Protein AF-A0A0L1I9I4-F1 (afdb_monomer_lite)

Sequence (191 aa):
MDSYEAKKKELYLRRKDINLYYHPIKTIKLFCLQLRNIIVQTYQKNKKYNKILILALLIILILFKIRYKYEHLNNFIIYIEVTVWWLSLGILSSIGLGCGMHSGVLFLFPHIYSICSTSEYCNSLNFDSRINMWSSVLSSGNYFECLGTNDEDITFSRLFFKIYPYCLIWGIGTALGELPPYLTSYYAAKV

Structure (mmCIF, N/CA/C/O backbone):
data_AF-A0A0L1I9I4-F1
#
_entry.id   AF-A0A0L1I9I4-F1
#
loop_
_atom_site.group_PDB
_atom_site.id
_atom_site.type_symbol
_atom_site.label_atom_id
_atom_site.label_alt_id
_atom_site.label_comp_id
_atom_site.label_asym_id
_atom_site.label_entity_id
_atom_site.label_seq_id
_atom_site.pdbx_PDB_ins_code
_atom_site.Cartn_x
_atom_site.Cartn_y
_atom_site.Cartn_z
_atom_site.occupancy
_atom_site.B_iso_or_equiv
_atom_site.auth_seq_id
_atom_site.auth_comp_id
_atom_site.auth_asym_id
_atom_site.auth_atom_id
_atom_site.pdbx_PDB_model_num
ATOM 1 N N . MET A 1 1 ? -34.272 1.263 44.206 1.00 56.75 1 MET A N 1
ATOM 2 C CA . MET A 1 1 ? -34.081 0.661 42.868 1.00 56.75 1 MET A CA 1
ATOM 3 C C . MET A 1 1 ? -34.515 1.637 41.769 1.00 56.75 1 MET A C 1
ATOM 5 O O . MET A 1 1 ? -33.762 1.865 40.831 1.00 56.75 1 MET A O 1
ATOM 9 N N . ASP A 1 2 ? -35.652 2.310 41.955 1.00 79.50 2 ASP A N 1
ATOM 10 C CA . ASP A 1 2 ? -36.351 3.112 40.933 1.00 79.50 2 ASP A CA 1
ATOM 11 C C . ASP A 1 2 ? -35.591 4.341 40.402 1.00 79.50 2 ASP A C 1
ATOM 13 O O . ASP A 1 2 ? -35.651 4.651 39.214 1.00 79.50 2 ASP A O 1
ATOM 17 N N . SER A 1 3 ? -34.802 5.018 41.245 1.00 82.44 3 SER A N 1
ATOM 18 C CA . SER A 1 3 ? -34.009 6.193 40.831 1.00 82.44 3 SER A CA 1
ATOM 19 C C . SER A 1 3 ? -32.913 5.845 39.809 1.00 82.44 3 SER A C 1
ATOM 21 O O . SER A 1 3 ? -32.647 6.606 38.875 1.00 82.44 3 SER A O 1
ATOM 23 N N . TYR A 1 4 ? -32.302 4.662 39.936 1.00 86.38 4 TYR A N 1
ATOM 24 C CA . TYR A 1 4 ? -31.263 4.204 39.011 1.00 86.38 4 TYR A CA 1
ATOM 25 C C . TYR A 1 4 ? -31.850 3.847 37.640 1.00 86.38 4 TYR A C 1
ATOM 27 O O . TYR A 1 4 ? -31.298 4.228 36.604 1.00 86.38 4 TYR A O 1
ATOM 35 N N . GLU A 1 5 ? -32.996 3.165 37.621 1.00 86.75 5 GLU A N 1
ATOM 36 C CA . GLU A 1 5 ? -33.681 2.803 36.380 1.00 86.75 5 GLU A CA 1
ATOM 37 C C . GLU A 1 5 ? -34.236 4.024 35.644 1.00 86.75 5 GLU A C 1
ATOM 39 O O . GLU A 1 5 ? -34.061 4.125 34.427 1.00 86.75 5 GLU A O 1
ATOM 44 N N . ALA A 1 6 ? -34.801 4.999 36.366 1.00 85.75 6 ALA A N 1
ATOM 45 C CA . ALA A 1 6 ? -35.246 6.267 35.789 1.00 85.75 6 ALA A CA 1
ATOM 46 C C . ALA A 1 6 ? -34.090 7.007 35.094 1.00 85.75 6 ALA A C 1
ATOM 48 O O . ALA A 1 6 ? -34.198 7.395 33.927 1.00 85.75 6 ALA A O 1
ATOM 49 N N . LYS A 1 7 ? -32.932 7.102 35.761 1.00 87.00 7 LYS A N 1
ATOM 50 C CA . LYS A 1 7 ? -31.728 7.744 35.214 1.00 87.00 7 LYS A CA 1
ATOM 51 C C . LYS A 1 7 ? -31.163 6.991 34.004 1.00 87.00 7 LYS A C 1
ATOM 53 O O . LYS A 1 7 ? -30.705 7.606 33.042 1.00 87.00 7 LYS A O 1
ATOM 58 N N . LYS A 1 8 ? -31.228 5.655 34.004 1.00 84.62 8 LYS A N 1
ATOM 59 C CA . LYS A 1 8 ? -30.834 4.816 32.858 1.00 84.62 8 LYS A CA 1
ATOM 60 C C . LYS A 1 8 ? -31.741 5.055 31.646 1.00 84.62 8 LYS A C 1
ATOM 62 O O . LYS A 1 8 ? -31.239 5.153 30.526 1.00 84.62 8 LYS A O 1
ATOM 67 N N . LYS A 1 9 ? -33.052 5.190 31.868 1.00 83.31 9 LYS A N 1
ATOM 68 C CA . LYS A 1 9 ? -34.056 5.455 30.825 1.00 83.31 9 LYS A CA 1
ATOM 69 C C . LYS A 1 9 ? -33.889 6.856 30.224 1.00 83.31 9 LYS A C 1
ATOM 71 O O . LYS A 1 9 ? -33.879 6.995 29.004 1.00 83.31 9 LYS A O 1
ATOM 76 N N . GLU A 1 10 ? -33.637 7.863 31.059 1.00 84.69 10 GLU A N 1
ATOM 77 C CA . GLU A 1 10 ? -33.337 9.236 30.626 1.00 84.69 10 GLU A CA 1
ATOM 78 C C . GLU A 1 10 ? -32.059 9.301 29.770 1.00 84.69 10 GLU A C 1
ATOM 80 O O . GLU A 1 10 ? -32.040 9.904 28.696 1.00 84.69 10 GLU A O 1
ATOM 85 N N . LEU A 1 11 ? -30.991 8.618 30.198 1.00 81.25 11 LEU A N 1
ATOM 86 C CA . LEU A 1 11 ? -29.745 8.529 29.433 1.00 81.25 11 LEU A CA 1
ATOM 87 C C . LEU A 1 11 ? -29.914 7.778 28.107 1.00 81.25 11 LEU A C 1
ATOM 89 O O . LEU A 1 11 ? -29.197 8.076 27.156 1.00 81.25 11 LEU A O 1
ATOM 93 N N . TYR A 1 12 ? -30.822 6.804 28.035 1.00 80.31 12 TYR A N 1
ATOM 94 C CA . TYR A 1 12 ? -31.128 6.075 26.804 1.00 80.31 12 TYR A CA 1
ATOM 95 C C . TYR A 1 12 ? -31.895 6.948 25.802 1.00 80.31 12 TYR A C 1
ATOM 97 O O . TYR A 1 12 ? -31.535 6.980 24.627 1.00 80.31 12 TYR A O 1
ATOM 105 N N . LEU A 1 13 ? -32.881 7.719 26.270 1.00 81.00 13 LEU A N 1
ATOM 106 C CA . LEU A 1 13 ? -33.613 8.683 25.442 1.00 81.00 13 LEU A CA 1
ATOM 107 C C . LEU A 1 13 ? -32.681 9.781 24.911 1.00 81.00 13 LEU A C 1
ATOM 109 O O . LEU A 1 13 ? -32.627 10.005 23.707 1.00 81.00 13 LEU A O 1
ATOM 113 N N . ARG A 1 14 ? -31.821 10.349 25.769 1.00 74.88 14 ARG A N 1
ATOM 114 C CA . ARG A 1 14 ? -30.807 11.328 25.337 1.00 74.88 14 ARG A CA 1
ATOM 115 C C . ARG A 1 14 ? -29.823 10.781 24.304 1.00 74.88 14 ARG A C 1
ATOM 117 O O . ARG A 1 14 ? -29.297 11.564 23.527 1.00 74.88 14 ARG A O 1
ATOM 124 N N . ARG A 1 15 ? -29.527 9.475 24.297 1.00 74.12 15 ARG A N 1
ATOM 125 C CA . ARG A 1 15 ? -28.658 8.860 23.274 1.00 74.12 15 ARG A CA 1
ATOM 126 C C . ARG A 1 15 ? -29.353 8.740 21.922 1.00 74.12 15 ARG A C 1
ATOM 128 O O . ARG A 1 15 ? -28.670 8.868 20.917 1.00 74.12 15 ARG A O 1
ATOM 135 N N . LYS A 1 16 ? -30.671 8.516 21.901 1.00 75.19 16 LYS A N 1
ATOM 136 C CA . LYS A 1 16 ? -31.458 8.450 20.659 1.00 75.19 16 LYS A CA 1
ATOM 137 C C . LYS A 1 16 ? -31.568 9.805 19.958 1.00 75.19 16 LYS A C 1
ATOM 139 O O . LYS A 1 16 ? -31.572 9.837 18.735 1.00 75.19 16 LYS A O 1
ATOM 144 N N . ASP A 1 17 ? -31.577 10.899 20.719 1.00 77.00 17 ASP A N 1
ATOM 145 C CA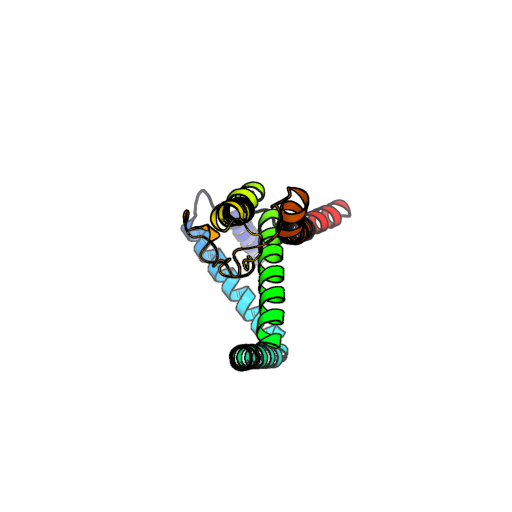 . ASP A 1 17 ? -31.603 12.264 20.167 1.00 77.00 17 ASP A CA 1
ATOM 146 C C . ASP A 1 17 ? -30.241 12.735 19.626 1.00 77.00 17 ASP A C 1
ATOM 148 O O . ASP A 1 17 ? -30.152 13.722 18.892 1.00 77.00 17 ASP A O 1
ATOM 152 N N . ILE A 1 18 ? -29.145 12.061 19.994 1.00 75.62 18 ILE A N 1
ATOM 153 C CA . ILE A 1 18 ? -27.796 12.429 19.557 1.00 75.62 18 ILE A CA 1
ATOM 154 C C . ILE A 1 18 ? -27.561 11.861 18.153 1.00 75.62 18 ILE A C 1
ATOM 156 O O . ILE A 1 18 ? -27.021 10.774 17.976 1.00 75.62 18 ILE A O 1
ATOM 160 N N . ASN A 1 19 ? -27.957 12.643 17.152 1.00 75.56 19 ASN A N 1
ATOM 161 C CA . ASN A 1 19 ? -27.715 12.361 15.741 1.00 75.56 19 ASN A CA 1
ATOM 162 C C . ASN A 1 19 ? -26.615 13.264 15.174 1.00 75.56 19 ASN A C 1
ATOM 164 O O . ASN A 1 19 ? -26.543 14.453 15.497 1.00 75.56 19 ASN A O 1
ATOM 168 N N . LEU A 1 20 ? -25.793 12.704 14.279 1.00 76.25 20 LEU A N 1
ATOM 169 C CA . LEU A 1 20 ? -24.706 13.425 13.602 1.00 76.25 20 LEU A CA 1
ATOM 170 C C . LEU A 1 20 ? -25.225 14.645 12.820 1.00 76.25 20 LEU A C 1
ATOM 172 O O . LEU A 1 20 ? -24.565 15.677 12.787 1.00 76.25 20 LEU A O 1
ATOM 176 N N . TYR A 1 21 ? -26.432 14.536 12.258 1.00 77.44 21 TYR A N 1
ATOM 177 C CA . TYR A 1 21 ? -27.069 15.583 11.457 1.00 77.44 21 TYR A CA 1
ATOM 178 C C . TYR A 1 21 ? -27.568 16.778 12.279 1.00 77.44 21 TYR A C 1
ATOM 180 O O . TYR A 1 21 ? -27.403 17.917 11.858 1.00 77.44 21 TYR A O 1
ATOM 188 N N . TYR A 1 22 ? -28.153 16.541 13.455 1.00 79.50 22 TYR A N 1
ATOM 189 C CA . TYR A 1 22 ? -28.757 17.610 14.262 1.00 79.50 22 TYR A CA 1
ATOM 190 C C . TYR A 1 22 ? -27.768 18.238 15.255 1.00 79.50 22 TYR A C 1
ATOM 192 O O . TYR A 1 22 ? -27.895 19.412 15.603 1.00 79.50 22 TYR A O 1
ATOM 200 N N . HIS A 1 23 ? -26.759 17.483 15.712 1.00 80.94 23 HIS A N 1
ATOM 201 C CA . HIS A 1 23 ? -25.812 17.941 16.735 1.00 80.94 23 HIS A CA 1
ATOM 202 C C . HIS A 1 23 ? -24.345 17.551 16.448 1.00 80.94 23 HIS A C 1
ATOM 204 O O . HIS A 1 23 ? -23.708 16.933 17.310 1.00 80.94 23 HIS A O 1
ATOM 210 N N . PRO A 1 24 ? -23.755 17.974 15.310 1.00 84.19 24 PRO A N 1
ATOM 211 C CA . PRO A 1 24 ? -22.448 17.502 14.830 1.00 84.19 24 PRO A CA 1
ATOM 212 C C . PRO A 1 24 ? -21.293 17.754 15.816 1.00 84.19 24 PRO A C 1
ATOM 214 O O . PRO A 1 24 ? -20.459 16.882 16.062 1.00 84.19 24 PRO A O 1
ATOM 217 N N . ILE A 1 25 ? -21.254 18.927 16.454 1.00 84.56 25 ILE A N 1
ATOM 218 C CA . ILE A 1 25 ? -20.172 19.293 17.387 1.00 84.56 25 ILE A CA 1
ATOM 219 C C . ILE A 1 25 ? -20.243 18.443 18.663 1.00 84.56 25 ILE A C 1
ATOM 221 O O . ILE A 1 25 ? -19.227 17.975 19.183 1.00 84.56 25 ILE A O 1
ATOM 225 N N . LYS A 1 26 ? -21.459 18.212 19.172 1.00 83.75 26 LYS A N 1
ATOM 226 C CA . LYS A 1 26 ? -21.683 17.429 20.391 1.00 83.75 26 LYS A CA 1
ATOM 227 C C . LYS A 1 26 ? -21.384 15.952 20.145 1.00 83.75 26 LYS A C 1
ATOM 229 O O . LYS A 1 26 ? -20.736 15.332 20.987 1.00 83.75 26 LYS A O 1
ATOM 234 N N . THR A 1 27 ? -21.792 15.414 18.994 1.00 85.56 27 THR A N 1
ATOM 235 C CA . THR A 1 27 ? -21.456 14.045 18.579 1.00 85.56 27 THR A CA 1
ATOM 236 C C . THR A 1 27 ? -19.955 13.853 18.444 1.00 85.56 27 THR A C 1
ATOM 238 O O . THR A 1 27 ? -19.430 12.909 19.025 1.00 85.56 27 THR A O 1
ATOM 241 N N . ILE A 1 28 ? -19.243 14.769 17.777 1.00 85.75 28 ILE A N 1
ATOM 242 C CA . ILE A 1 28 ? -17.786 14.672 17.599 1.00 85.75 28 ILE A CA 1
ATOM 243 C C . ILE A 1 28 ? -17.071 14.747 18.953 1.00 85.75 28 ILE A C 1
ATOM 245 O O . ILE A 1 28 ? -16.213 13.919 19.245 1.00 85.75 28 ILE A O 1
ATOM 249 N N . LYS A 1 29 ? -17.459 15.680 19.833 1.00 89.94 29 LYS A N 1
ATOM 250 C CA . LYS A 1 29 ? -16.852 15.804 21.168 1.00 89.94 29 LYS A CA 1
ATOM 251 C C . LYS A 1 29 ? -17.034 14.536 22.004 1.00 89.94 29 LYS A C 1
ATOM 253 O O . LYS A 1 29 ? -16.083 14.077 22.638 1.00 89.94 29 LYS A O 1
ATOM 258 N N . LEU A 1 30 ? -18.244 13.975 22.017 1.00 87.75 30 LEU A N 1
ATOM 259 C CA . LEU A 1 30 ? -18.540 12.737 22.743 1.00 87.75 30 LEU A CA 1
ATOM 260 C C . LEU A 1 30 ? -17.803 11.539 22.135 1.00 87.75 30 LEU A C 1
ATOM 262 O O . LEU A 1 30 ? -17.253 10.730 22.879 1.00 87.75 30 LEU A O 1
ATOM 266 N N . PHE A 1 31 ? -17.731 11.465 20.807 1.00 87.00 31 PHE A N 1
ATOM 267 C CA . PHE A 1 31 ? -16.982 10.440 20.089 1.00 87.00 31 PHE A CA 1
ATOM 268 C C . PHE A 1 31 ? -15.487 10.488 20.424 1.00 87.00 31 PHE A C 1
ATOM 270 O O . PHE A 1 31 ? -14.926 9.472 20.824 1.00 87.00 31 PHE A O 1
ATOM 277 N N . CYS A 1 32 ? -14.852 11.664 20.380 1.00 89.12 32 CYS A N 1
ATOM 278 C CA . CYS A 1 32 ? -13.445 11.820 20.755 1.00 89.12 32 CYS A CA 1
ATOM 279 C C . CYS A 1 32 ? -13.188 11.449 22.224 1.00 89.12 32 CYS A C 1
ATOM 281 O O . CYS A 1 32 ? -12.170 10.834 22.545 1.00 89.12 32 CYS A O 1
ATOM 283 N N . LEU A 1 33 ? -14.111 11.787 23.130 1.00 91.12 33 LEU A N 1
ATOM 284 C CA . LEU A 1 33 ? -13.996 11.431 24.546 1.00 91.12 33 LEU A CA 1
ATOM 285 C C . LEU A 1 33 ? -14.095 9.912 24.746 1.00 91.12 33 LEU A C 1
ATOM 287 O O . LEU A 1 33 ? -13.303 9.337 25.497 1.00 91.12 33 LEU A O 1
ATOM 291 N N . GLN A 1 34 ? -15.013 9.259 24.033 1.00 89.00 34 GLN A N 1
ATOM 292 C CA . GLN A 1 34 ? -15.158 7.808 24.049 1.00 89.00 34 GLN A CA 1
ATOM 293 C C . GLN A 1 34 ? -13.938 7.109 23.437 1.00 89.00 34 GLN A C 1
ATOM 295 O O . GLN A 1 34 ? -13.422 6.172 24.043 1.00 89.00 34 GLN A O 1
ATOM 300 N N . LEU A 1 35 ? -13.429 7.595 22.300 1.00 87.62 35 LEU A N 1
ATOM 301 C CA . LEU A 1 35 ? -12.188 7.109 21.691 1.00 87.62 35 LEU A CA 1
ATOM 302 C C . LEU A 1 35 ? -11.026 7.188 22.677 1.00 87.62 35 LEU A C 1
ATOM 304 O O . LEU A 1 35 ? -10.334 6.196 22.885 1.00 87.62 35 LEU A O 1
ATOM 308 N N . ARG A 1 36 ? -10.848 8.332 23.349 1.00 91.19 36 ARG A N 1
ATOM 309 C CA . ARG A 1 36 ? -9.810 8.496 24.373 1.00 91.19 36 ARG A CA 1
ATOM 310 C C . ARG A 1 36 ? -9.949 7.457 25.483 1.00 91.19 36 ARG A C 1
ATOM 312 O O . ARG A 1 36 ? -8.955 6.852 25.867 1.00 91.19 36 ARG A O 1
ATOM 319 N N . ASN A 1 37 ? -11.161 7.232 25.990 1.00 90.19 37 ASN A N 1
ATOM 320 C CA . ASN A 1 37 ? -11.393 6.226 27.028 1.00 90.19 37 ASN A CA 1
ATOM 321 C C . ASN A 1 37 ? -11.057 4.813 26.545 1.00 90.19 37 ASN A C 1
ATOM 323 O O . ASN A 1 37 ? -10.386 4.080 27.266 1.00 90.19 37 ASN A O 1
ATOM 327 N N . ILE A 1 38 ? -11.470 4.444 25.331 1.00 85.50 38 ILE A N 1
ATOM 328 C CA . ILE A 1 38 ? -11.157 3.137 24.740 1.00 85.50 38 ILE A CA 1
ATOM 329 C C . ILE A 1 38 ? -9.642 2.973 24.577 1.00 85.50 38 ILE A C 1
ATOM 331 O O . ILE A 1 38 ? -9.102 1.935 24.957 1.00 85.50 38 ILE A O 1
ATOM 335 N N . ILE A 1 39 ? -8.940 3.996 24.079 1.00 85.12 39 ILE A N 1
ATOM 336 C CA . ILE A 1 39 ? -7.479 3.982 23.922 1.00 85.12 39 ILE A CA 1
ATOM 337 C C . ILE A 1 39 ? -6.800 3.803 25.282 1.00 85.12 39 ILE A C 1
ATOM 339 O O . ILE A 1 39 ? -5.951 2.928 25.426 1.00 85.12 39 ILE A O 1
ATOM 343 N N . VAL A 1 40 ? -7.195 4.576 26.298 1.00 85.50 40 VAL A N 1
ATOM 344 C CA . VAL A 1 40 ? -6.611 4.494 27.647 1.00 85.50 40 VAL A CA 1
ATOM 345 C C . VAL A 1 40 ? -6.872 3.129 28.285 1.00 85.50 40 VAL A C 1
ATOM 347 O O . VAL A 1 40 ? -5.950 2.529 28.834 1.00 85.50 40 VAL A O 1
ATOM 350 N N . GLN A 1 41 ? -8.092 2.600 28.180 1.00 85.00 41 GLN A N 1
ATOM 351 C CA . GLN A 1 41 ? -8.438 1.277 28.706 1.00 85.00 41 GLN A CA 1
ATOM 352 C C . GLN A 1 41 ? -7.666 0.163 27.991 1.00 85.00 41 GLN A C 1
ATOM 354 O O . GLN A 1 41 ? -7.122 -0.730 28.640 1.00 85.00 41 GLN A O 1
ATOM 359 N N . THR A 1 42 ? -7.558 0.238 26.663 1.00 78.69 42 THR A N 1
ATOM 360 C CA . THR A 1 42 ? -6.791 -0.722 25.856 1.00 78.69 42 THR A CA 1
ATOM 361 C C . THR A 1 42 ? -5.305 -0.654 26.199 1.00 78.69 42 THR A C 1
ATOM 363 O O . THR A 1 42 ? -4.666 -1.687 26.389 1.00 78.69 42 THR A O 1
ATOM 366 N N . TYR A 1 43 ? -4.760 0.553 26.362 1.00 80.38 43 TYR A N 1
ATOM 367 C CA . TYR A 1 43 ? -3.372 0.779 26.755 1.00 80.38 43 TYR A CA 1
ATOM 368 C C . TYR A 1 43 ? -3.067 0.211 28.146 1.00 80.38 43 TYR A C 1
ATOM 370 O O . TYR A 1 43 ? -2.063 -0.475 28.334 1.00 80.38 43 TYR A O 1
ATOM 378 N N . GLN A 1 44 ? -3.952 0.442 29.120 1.00 82.31 44 GLN A N 1
ATOM 379 C CA . GLN A 1 44 ? -3.815 -0.111 30.469 1.00 82.31 44 GLN A CA 1
ATOM 380 C C . GLN A 1 44 ? -3.882 -1.643 30.460 1.00 82.31 44 GLN A C 1
ATOM 382 O O . GLN A 1 44 ? -3.040 -2.291 31.082 1.00 82.31 44 GLN A O 1
ATOM 387 N N . LYS A 1 45 ? -4.822 -2.224 29.704 1.00 81.12 45 LYS A N 1
ATOM 388 C CA . LYS A 1 45 ? -4.988 -3.679 29.570 1.00 81.12 45 LYS A CA 1
ATOM 389 C C . LYS A 1 45 ? -3.788 -4.342 28.884 1.00 81.12 45 LYS A C 1
ATOM 391 O O . LYS A 1 45 ? -3.359 -5.418 29.293 1.00 81.12 45 LYS A O 1
ATOM 396 N N . ASN A 1 46 ? -3.194 -3.671 27.896 1.00 77.00 46 ASN A N 1
ATOM 397 C CA . ASN A 1 46 ? -2.113 -4.213 27.072 1.00 77.00 46 ASN A CA 1
ATOM 398 C C . ASN A 1 46 ? -0.720 -3.685 27.455 1.00 77.00 46 ASN A C 1
ATOM 400 O O . ASN A 1 46 ? 0.233 -3.849 26.690 1.00 77.00 46 ASN A O 1
ATOM 404 N N . LYS A 1 47 ? -0.550 -3.118 28.658 1.00 77.50 47 LYS A N 1
ATOM 405 C CA . LYS A 1 47 ? 0.725 -2.554 29.145 1.00 77.50 47 LYS A CA 1
ATOM 406 C C . LYS A 1 47 ? 1.911 -3.530 29.031 1.00 77.50 47 LYS A C 1
ATOM 408 O O . LYS A 1 47 ? 3.036 -3.097 28.796 1.00 77.50 47 LYS A O 1
ATOM 413 N N . LYS A 1 48 ? 1.661 -4.844 29.138 1.00 75.50 48 LYS A N 1
ATOM 414 C CA . LYS A 1 48 ? 2.661 -5.915 28.945 1.00 75.50 48 LYS A CA 1
ATOM 415 C C . LYS A 1 48 ? 3.207 -5.969 27.508 1.00 75.50 48 LYS A C 1
ATOM 417 O O . LYS A 1 48 ? 4.409 -6.133 27.323 1.00 75.50 48 LYS A O 1
ATOM 422 N N . TYR A 1 49 ? 2.347 -5.781 26.509 1.00 77.38 49 TYR A N 1
ATOM 423 C CA . TYR A 1 49 ? 2.709 -5.806 25.086 1.00 77.38 49 TYR A CA 1
ATOM 424 C C . TYR A 1 49 ? 3.352 -4.499 24.612 1.00 77.38 49 TYR A C 1
ATOM 426 O O . TYR A 1 49 ? 4.007 -4.484 23.575 1.00 77.38 49 TYR A O 1
ATOM 434 N N . ASN A 1 50 ? 3.247 -3.419 25.393 1.00 78.31 50 ASN A N 1
ATOM 435 C CA . ASN A 1 50 ? 3.856 -2.132 25.054 1.00 78.31 50 ASN A CA 1
ATOM 436 C C . ASN A 1 50 ? 5.390 -2.226 24.912 1.00 78.31 50 ASN A C 1
ATOM 438 O O . ASN A 1 50 ? 5.970 -1.611 24.025 1.00 78.31 50 ASN A O 1
ATOM 442 N N . LYS A 1 51 ? 6.055 -3.070 25.718 1.00 80.31 51 LYS A N 1
ATOM 443 C CA . LYS A 1 51 ? 7.500 -3.333 25.568 1.00 80.31 51 LYS A CA 1
ATOM 444 C C . LYS A 1 51 ? 7.834 -4.029 24.244 1.00 80.31 51 LYS A C 1
ATOM 446 O O . LYS A 1 51 ? 8.844 -3.706 23.632 1.00 80.31 51 LYS A O 1
ATOM 451 N N . ILE A 1 52 ? 6.980 -4.953 23.801 1.00 83.31 52 ILE A N 1
ATOM 452 C CA . ILE A 1 52 ? 7.140 -5.676 22.531 1.00 83.31 52 ILE A CA 1
ATOM 453 C C . ILE A 1 52 ? 6.922 -4.722 21.354 1.00 83.31 52 ILE A C 1
ATOM 455 O O . ILE A 1 52 ? 7.698 -4.746 20.408 1.00 83.31 52 ILE A O 1
ATOM 459 N N . LEU A 1 53 ? 5.924 -3.837 21.439 1.00 82.44 53 LEU A N 1
ATOM 460 C CA . LEU A 1 53 ? 5.682 -2.806 20.426 1.00 82.44 53 LEU A CA 1
ATOM 461 C C . LEU A 1 53 ? 6.864 -1.838 20.299 1.00 82.44 53 LEU A C 1
ATOM 463 O O . LEU A 1 53 ? 7.299 -1.564 19.186 1.00 82.44 53 LEU A O 1
ATOM 467 N N . ILE A 1 54 ? 7.425 -1.367 21.419 1.00 83.31 54 ILE A N 1
ATOM 468 C CA . ILE A 1 54 ? 8.614 -0.501 21.410 1.00 83.31 54 ILE A CA 1
ATOM 469 C C . ILE A 1 54 ? 9.820 -1.236 20.808 1.00 83.31 54 ILE A C 1
ATOM 471 O O . ILE A 1 54 ? 10.525 -0.668 19.979 1.00 83.31 54 ILE A O 1
ATOM 475 N N . LEU A 1 55 ? 10.039 -2.505 21.172 1.00 85.38 55 LEU A N 1
ATOM 476 C CA . LEU A 1 55 ? 11.114 -3.324 20.605 1.00 85.38 55 LEU A CA 1
ATOM 477 C C . LEU A 1 55 ? 10.942 -3.513 19.089 1.00 85.38 55 LEU A C 1
ATOM 479 O O . LEU A 1 55 ? 11.898 -3.344 18.339 1.00 85.38 55 LEU A O 1
ATOM 483 N N . ALA A 1 56 ? 9.725 -3.807 18.630 1.00 86.12 56 ALA A N 1
ATOM 484 C CA . ALA A 1 56 ? 9.414 -3.934 17.211 1.00 86.12 56 ALA A CA 1
ATOM 485 C C . ALA A 1 56 ? 9.669 -2.620 16.457 1.00 86.12 56 ALA A C 1
ATOM 487 O O . ALA A 1 56 ? 10.275 -2.632 15.389 1.00 86.12 56 ALA A O 1
ATOM 488 N N . LEU A 1 57 ? 9.281 -1.482 17.037 1.00 87.19 57 LEU A N 1
ATOM 489 C CA . LEU A 1 57 ? 9.495 -0.159 16.451 1.00 87.19 57 LEU A CA 1
ATOM 490 C C . LEU A 1 57 ? 10.992 0.177 16.349 1.00 87.19 57 LEU A C 1
ATOM 492 O O . LEU A 1 57 ? 11.444 0.669 15.319 1.00 87.19 57 LEU A O 1
ATOM 496 N N . LEU A 1 58 ? 11.785 -0.174 17.366 1.00 87.62 58 LEU A N 1
ATOM 497 C CA . LEU A 1 58 ? 13.246 -0.046 17.328 1.00 87.62 58 LEU A CA 1
ATOM 498 C C . LEU A 1 58 ? 13.878 -0.933 16.246 1.00 87.62 58 LEU A C 1
ATOM 500 O O . LEU A 1 58 ? 14.747 -0.466 15.514 1.00 87.62 58 LEU A O 1
ATOM 504 N N . ILE A 1 59 ? 13.426 -2.183 16.104 1.00 85.12 59 ILE A N 1
ATOM 505 C CA . ILE A 1 59 ? 13.889 -3.094 15.045 1.00 85.12 59 ILE A CA 1
ATOM 506 C C . ILE A 1 59 ? 13.574 -2.512 13.662 1.00 85.12 59 ILE A C 1
ATOM 508 O O . ILE A 1 59 ? 14.445 -2.495 12.797 1.00 85.12 59 ILE A O 1
ATOM 512 N N . ILE A 1 60 ? 12.369 -1.970 13.466 1.00 84.00 60 ILE A N 1
ATOM 513 C CA . ILE A 1 60 ? 11.967 -1.320 12.212 1.00 84.00 60 ILE A CA 1
ATOM 514 C C . ILE A 1 60 ? 12.890 -0.136 11.893 1.00 84.00 60 ILE A C 1
ATOM 516 O O . ILE A 1 60 ? 13.402 -0.045 10.780 1.00 84.00 60 ILE A O 1
ATOM 520 N N . LEU A 1 61 ? 13.179 0.734 12.867 1.00 83.00 61 LEU A N 1
ATOM 521 C CA . LEU A 1 61 ? 14.096 1.868 12.680 1.00 83.00 61 LEU A CA 1
ATOM 522 C C . LEU A 1 61 ? 15.523 1.421 12.322 1.00 83.00 61 LEU A C 1
ATOM 524 O O . LEU A 1 61 ? 16.178 2.038 11.481 1.00 83.00 61 LEU A O 1
ATOM 528 N N . ILE A 1 62 ? 16.003 0.331 12.926 1.00 82.31 62 ILE A N 1
ATOM 529 C CA . ILE A 1 62 ? 17.310 -0.257 12.605 1.00 82.31 62 ILE A CA 1
ATOM 530 C C . ILE A 1 62 ? 17.321 -0.799 11.170 1.00 82.31 62 ILE A C 1
ATOM 532 O O . ILE A 1 62 ? 18.273 -0.539 10.434 1.00 82.31 62 ILE A O 1
ATOM 536 N N . LEU A 1 63 ? 16.261 -1.488 10.740 1.00 78.12 63 LEU A N 1
ATOM 537 C CA . LEU A 1 63 ? 16.125 -1.979 9.366 1.00 78.12 63 LEU A CA 1
ATOM 538 C C . LEU A 1 63 ? 16.104 -0.827 8.349 1.00 78.12 63 LEU A C 1
ATOM 540 O O . LEU A 1 63 ? 16.813 -0.896 7.344 1.00 78.12 63 LEU A O 1
ATOM 544 N N . PHE A 1 64 ? 15.394 0.269 8.644 1.00 77.19 64 PHE A N 1
ATOM 545 C CA . PHE A 1 64 ? 15.419 1.483 7.818 1.00 77.19 64 PHE A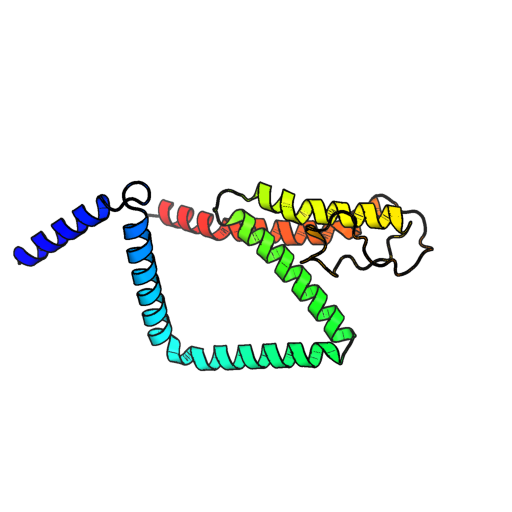 CA 1
ATOM 546 C C . PHE A 1 64 ? 16.823 2.090 7.705 1.00 77.19 64 PHE A C 1
ATOM 548 O O . PHE A 1 64 ? 17.201 2.560 6.635 1.00 77.19 64 PHE A O 1
ATOM 555 N N . LYS A 1 65 ? 17.631 2.042 8.771 1.00 79.31 65 LYS A N 1
ATOM 556 C CA . LYS A 1 65 ? 19.022 2.520 8.739 1.00 79.31 65 LYS A CA 1
ATOM 557 C C . LYS A 1 65 ? 19.937 1.611 7.907 1.00 79.31 65 LYS A C 1
ATOM 559 O O . LYS A 1 65 ? 20.821 2.103 7.211 1.00 79.31 65 LYS A O 1
ATOM 564 N N . ILE A 1 66 ? 19.740 0.292 7.974 1.00 77.88 66 ILE A N 1
ATOM 565 C CA . ILE A 1 66 ? 20.539 -0.700 7.232 1.00 77.88 66 ILE A CA 1
ATOM 566 C C . ILE A 1 66 ? 20.210 -0.680 5.731 1.00 77.88 66 ILE A C 1
ATOM 568 O O . ILE A 1 66 ? 21.102 -0.933 4.919 1.00 77.88 66 ILE A O 1
ATOM 572 N N . ARG A 1 67 ? 18.974 -0.310 5.359 1.00 72.56 67 ARG A N 1
ATOM 573 C CA . ARG A 1 67 ? 18.501 -0.174 3.968 1.00 72.56 67 ARG A CA 1
ATOM 574 C C . ARG A 1 67 ? 19.471 0.598 3.071 1.00 72.56 67 ARG A C 1
ATOM 576 O O . ARG A 1 67 ? 19.713 0.177 1.949 1.00 72.56 67 ARG 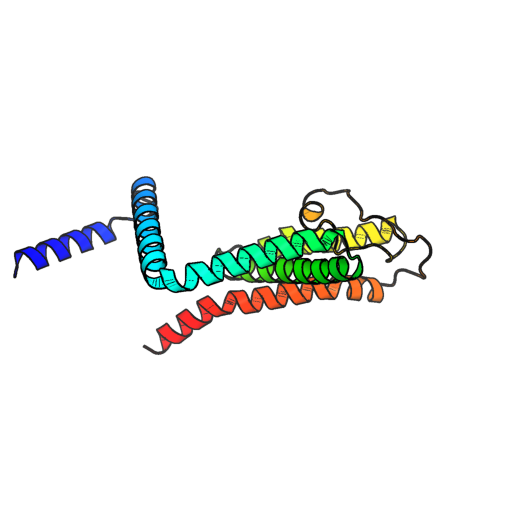A O 1
ATOM 583 N N . TYR A 1 68 ? 20.050 1.689 3.572 1.00 67.75 68 TYR A N 1
ATOM 584 C CA . TYR A 1 68 ? 20.941 2.549 2.786 1.00 67.75 68 TYR A CA 1
ATOM 585 C C . TYR A 1 68 ? 22.285 1.885 2.434 1.00 67.75 68 TYR A C 1
ATOM 587 O O . TYR A 1 68 ? 22.949 2.294 1.489 1.00 67.75 68 TYR A O 1
ATOM 595 N N . LYS A 1 69 ? 22.708 0.860 3.187 1.00 73.06 69 LYS A N 1
ATOM 596 C CA . LYS A 1 69 ? 24.041 0.252 3.053 1.00 73.06 69 LYS A CA 1
ATOM 597 C C . LYS A 1 69 ? 24.083 -0.955 2.107 1.00 73.06 69 LYS A C 1
ATOM 599 O O . LYS A 1 69 ? 25.158 -1.287 1.618 1.00 73.06 69 LYS A O 1
ATOM 604 N N . TYR A 1 70 ? 22.956 -1.625 1.864 1.00 79.81 70 TYR A N 1
ATOM 605 C CA . TYR A 1 70 ? 22.912 -2.886 1.116 1.00 79.81 70 TYR A CA 1
ATOM 606 C C . TYR A 1 70 ? 21.872 -2.840 -0.007 1.00 79.81 70 TYR A C 1
ATOM 608 O O . TYR A 1 70 ? 20.668 -2.871 0.242 1.00 79.81 70 TYR A O 1
ATOM 616 N N . GLU A 1 71 ? 22.341 -2.848 -1.252 1.00 77.62 71 GLU A N 1
ATOM 617 C CA . GLU A 1 71 ? 21.506 -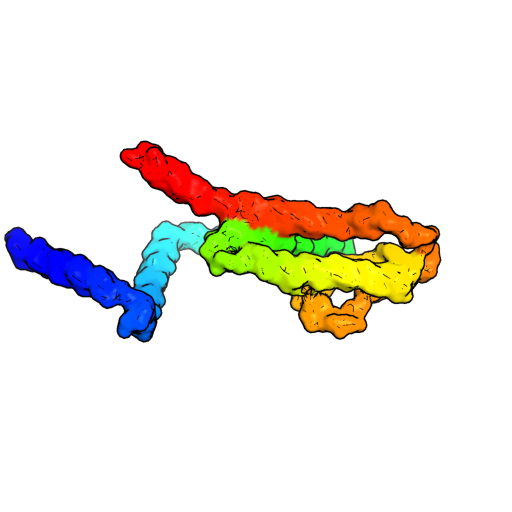2.716 -2.452 1.00 77.62 71 GLU A CA 1
ATOM 618 C C . GLU A 1 71 ? 20.488 -3.861 -2.622 1.00 77.62 71 GLU A C 1
ATOM 620 O O . GLU A 1 71 ? 19.317 -3.622 -2.920 1.00 77.62 71 GLU A O 1
ATOM 625 N N . HIS A 1 72 ? 20.880 -5.110 -2.339 1.00 79.75 72 HIS A N 1
ATOM 626 C CA . HIS A 1 72 ? 19.960 -6.256 -2.388 1.00 79.75 72 HIS A CA 1
ATOM 627 C C . HIS A 1 72 ? 18.845 -6.174 -1.335 1.00 79.75 72 HIS A C 1
ATOM 629 O O . HIS A 1 72 ? 17.693 -6.499 -1.627 1.00 79.75 72 HIS A O 1
ATOM 635 N N . LEU A 1 73 ? 19.165 -5.701 -0.124 1.00 80.25 73 LEU A N 1
ATOM 636 C CA . LEU A 1 73 ? 18.161 -5.476 0.919 1.00 80.25 73 LEU A CA 1
ATOM 637 C C . LEU A 1 73 ? 17.218 -4.337 0.526 1.00 80.25 73 LEU A C 1
ATOM 639 O O . LEU A 1 73 ? 16.016 -4.449 0.750 1.00 80.25 73 LEU A O 1
ATOM 643 N N . ASN A 1 74 ? 17.732 -3.279 -0.104 1.00 82.50 74 ASN A N 1
ATOM 644 C CA . ASN A 1 74 ? 16.906 -2.182 -0.597 1.00 82.50 74 ASN A CA 1
ATOM 645 C C . ASN A 1 74 ? 15.900 -2.655 -1.660 1.00 82.50 74 ASN A C 1
ATOM 647 O O . ASN A 1 74 ? 14.714 -2.361 -1.540 1.00 82.50 74 ASN A O 1
ATOM 651 N N . ASN A 1 75 ? 16.339 -3.459 -2.635 1.00 83.62 75 ASN A N 1
ATOM 652 C CA . ASN A 1 75 ? 15.451 -4.050 -3.643 1.00 83.62 75 ASN A CA 1
ATOM 653 C C . ASN A 1 75 ? 14.339 -4.907 -3.014 1.00 83.62 75 ASN A C 1
ATOM 655 O O . ASN A 1 75 ? 13.175 -4.790 -3.395 1.00 83.62 75 ASN A O 1
ATOM 659 N N . PHE A 1 76 ? 14.670 -5.737 -2.022 1.00 84.94 76 PHE A N 1
ATOM 660 C CA . PHE A 1 76 ? 13.681 -6.557 -1.315 1.00 84.94 76 PHE A CA 1
ATOM 661 C C . PHE A 1 76 ? 12.679 -5.714 -0.512 1.00 84.94 76 PHE A C 1
ATOM 663 O O . PHE A 1 76 ? 11.474 -5.961 -0.564 1.00 84.94 76 PHE A O 1
ATOM 670 N N . ILE A 1 77 ? 13.160 -4.685 0.192 1.00 84.44 77 ILE A N 1
ATOM 671 C CA . ILE A 1 77 ? 12.307 -3.757 0.945 1.00 84.44 77 ILE A CA 1
ATOM 672 C C . ILE A 1 77 ? 11.351 -3.023 0.002 1.00 84.44 77 ILE A C 1
ATOM 674 O O . ILE A 1 77 ? 10.172 -2.925 0.322 1.00 84.44 77 ILE A O 1
ATOM 678 N N . ILE A 1 78 ? 11.811 -2.587 -1.175 1.00 84.94 78 ILE A N 1
ATOM 679 C CA . ILE A 1 78 ? 10.953 -1.945 -2.182 1.00 84.94 78 ILE A CA 1
ATOM 680 C C . ILE A 1 78 ? 9.817 -2.885 -2.607 1.00 84.94 78 ILE A C 1
ATOM 682 O O . ILE A 1 78 ? 8.671 -2.455 -2.660 1.00 84.94 78 ILE A O 1
ATOM 686 N N . TYR A 1 79 ? 10.076 -4.176 -2.846 1.00 88.25 79 TYR A N 1
ATOM 687 C CA . TYR A 1 79 ? 9.000 -5.128 -3.160 1.00 88.25 79 TYR A CA 1
ATOM 688 C C . TYR A 1 79 ? 7.973 -5.265 -2.031 1.00 88.25 79 TYR A C 1
ATOM 690 O O . TYR A 1 79 ? 6.770 -5.337 -2.300 1.00 88.25 79 TYR A O 1
ATOM 698 N N . ILE A 1 80 ? 8.425 -5.279 -0.774 1.00 88.62 80 ILE A N 1
ATOM 699 C CA . ILE A 1 80 ? 7.526 -5.296 0.385 1.00 88.62 80 ILE A CA 1
ATOM 700 C C . ILE A 1 80 ? 6.711 -4.005 0.442 1.00 88.62 80 ILE A C 1
ATOM 702 O O . ILE A 1 80 ? 5.496 -4.075 0.594 1.00 88.62 80 ILE A O 1
ATOM 706 N N . GLU A 1 81 ? 7.344 -2.842 0.290 1.00 87.38 81 GLU A N 1
ATOM 707 C CA . GLU A 1 81 ? 6.670 -1.540 0.294 1.00 87.38 81 GLU A CA 1
ATOM 708 C C . GLU A 1 81 ? 5.613 -1.461 -0.803 1.00 87.38 81 GLU A C 1
ATOM 710 O O . GLU A 1 81 ? 4.479 -1.071 -0.532 1.00 87.38 81 GLU A O 1
ATOM 715 N N . VAL A 1 82 ? 5.951 -1.911 -2.013 1.00 89.19 82 VAL A N 1
ATOM 716 C CA . VAL A 1 82 ? 5.028 -1.989 -3.148 1.00 89.19 82 VAL A CA 1
ATOM 717 C C . VAL A 1 82 ? 3.840 -2.879 -2.812 1.00 89.19 82 VAL A C 1
ATOM 719 O O . VAL A 1 82 ? 2.690 -2.474 -2.977 1.00 89.19 82 VAL A O 1
ATOM 722 N N . THR A 1 83 ? 4.108 -4.078 -2.298 1.00 91.38 83 THR A N 1
ATOM 723 C CA . THR A 1 83 ? 3.062 -5.047 -1.965 1.00 91.38 83 THR A CA 1
ATOM 724 C C . THR A 1 83 ? 2.141 -4.508 -0.877 1.00 91.38 83 THR A C 1
ATOM 726 O O . THR A 1 83 ? 0.925 -4.513 -1.041 1.00 91.38 83 THR A O 1
ATOM 729 N N . VAL A 1 84 ? 2.708 -3.993 0.216 1.00 91.38 84 VAL A N 1
ATOM 730 C CA . VAL A 1 84 ? 1.953 -3.426 1.338 1.00 91.38 84 VAL A CA 1
ATOM 731 C C . VAL A 1 84 ? 1.142 -2.218 0.888 1.00 91.38 84 VAL A C 1
ATOM 733 O O . VAL A 1 84 ? -0.013 -2.100 1.286 1.00 91.38 84 VAL A O 1
ATOM 736 N N . TRP A 1 85 ? 1.703 -1.347 0.050 1.00 89.19 85 TRP A N 1
ATOM 737 C CA . TRP A 1 85 ? 1.006 -0.177 -0.475 1.00 89.19 85 TRP A CA 1
ATOM 738 C C . TRP A 1 85 ? -0.235 -0.567 -1.278 1.00 89.19 85 TRP A C 1
ATOM 740 O O . TRP A 1 85 ? -1.343 -0.162 -0.926 1.00 89.19 85 TRP A O 1
ATOM 750 N N . TRP A 1 86 ? -0.071 -1.393 -2.315 1.00 90.94 86 TRP A N 1
ATOM 751 C CA . TRP A 1 86 ? -1.180 -1.778 -3.191 1.00 90.94 86 TRP A CA 1
ATOM 752 C C . TRP A 1 86 ? -2.218 -2.636 -2.471 1.00 90.94 86 TRP A C 1
ATOM 754 O O . TRP A 1 86 ? -3.416 -2.438 -2.668 1.00 90.94 86 TRP A O 1
ATOM 764 N N . LEU A 1 87 ? -1.778 -3.520 -1.573 1.00 92.75 87 LEU A N 1
ATOM 765 C CA . LEU A 1 87 ? -2.668 -4.335 -0.752 1.00 92.75 87 LEU A CA 1
ATOM 766 C C . LEU A 1 87 ? -3.463 -3.470 0.234 1.00 92.75 87 LEU A C 1
ATOM 768 O O . LEU A 1 87 ? -4.672 -3.643 0.361 1.00 92.75 87 LEU A O 1
ATOM 772 N N . SER A 1 88 ? -2.817 -2.501 0.890 1.00 89.31 88 SER A N 1
ATOM 773 C CA . SER A 1 88 ? -3.490 -1.581 1.816 1.00 89.31 88 SER A CA 1
ATOM 774 C C . SER A 1 88 ? -4.484 -0.679 1.091 1.00 89.31 88 SER A C 1
ATOM 776 O O . SER A 1 88 ? -5.599 -0.504 1.575 1.00 89.31 88 SER A O 1
ATOM 778 N N . LEU A 1 89 ? -4.121 -0.145 -0.083 1.00 88.19 89 LEU A N 1
ATOM 779 C CA . LEU A 1 89 ? -5.045 0.614 -0.930 1.00 88.19 89 LEU A CA 1
ATOM 780 C C . LEU A 1 89 ? -6.255 -0.232 -1.345 1.00 88.19 89 LEU A C 1
ATOM 782 O O . LEU A 1 89 ? -7.379 0.265 -1.306 1.00 88.19 89 LEU A O 1
ATOM 786 N N . GLY A 1 90 ? -6.046 -1.508 -1.681 1.00 89.81 90 GLY A N 1
ATOM 787 C CA . GLY A 1 90 ? -7.131 -2.446 -1.969 1.00 89.81 90 GLY A CA 1
ATOM 788 C C . GLY A 1 90 ? -8.042 -2.681 -0.760 1.00 89.81 90 GLY A C 1
ATOM 789 O O . GLY A 1 90 ? -9.257 -2.575 -0.874 1.00 89.81 90 GLY A O 1
ATOM 790 N N . ILE A 1 91 ? -7.482 -2.918 0.428 1.00 90.06 91 ILE A N 1
ATOM 791 C CA . ILE A 1 91 ? -8.276 -3.122 1.654 1.00 90.06 91 ILE A CA 1
ATOM 792 C C . ILE A 1 91 ? -9.102 -1.873 1.991 1.00 90.06 91 ILE A C 1
ATOM 794 O O . ILE A 1 91 ? -10.294 -1.970 2.292 1.00 90.06 91 ILE A O 1
ATOM 798 N N . LEU A 1 92 ? -8.479 -0.692 1.926 1.00 86.19 92 LEU A N 1
ATOM 799 C CA . LEU A 1 92 ? -9.130 0.585 2.229 1.00 86.19 92 LEU A CA 1
ATOM 800 C C . LEU A 1 92 ? -10.239 0.932 1.228 1.00 86.19 92 LEU A C 1
ATOM 802 O O . LEU A 1 92 ? -11.209 1.587 1.606 1.00 86.19 92 LEU A O 1
ATOM 806 N N . SER A 1 93 ? -10.121 0.462 -0.016 1.00 86.31 93 SER A N 1
ATOM 807 C CA . SER A 1 93 ? -11.153 0.583 -1.049 1.00 86.31 93 SER A CA 1
ATOM 808 C C . SER A 1 93 ? -12.468 -0.101 -0.642 1.00 86.31 93 SER A C 1
ATOM 810 O O . SER A 1 93 ? -13.546 0.471 -0.825 1.00 86.31 93 SER A O 1
ATOM 812 N N . SER A 1 94 ? -12.389 -1.292 -0.036 1.00 83.56 94 SER A N 1
ATOM 813 C CA . SER A 1 94 ? -13.554 -2.162 0.196 1.00 83.56 94 SER A CA 1
ATOM 814 C C . SER A 1 94 ? -14.134 -2.133 1.613 1.00 83.56 94 SER A C 1
ATOM 816 O O . SER A 1 94 ? -15.259 -2.582 1.810 1.00 83.56 94 SER A O 1
ATOM 818 N N . ILE A 1 95 ? -13.441 -1.553 2.600 1.00 80.31 95 ILE A N 1
ATOM 819 C CA . ILE A 1 95 ? -13.855 -1.558 4.023 1.00 80.31 95 ILE A CA 1
ATOM 820 C C . ILE A 1 95 ? -15.183 -0.823 4.328 1.00 80.31 95 ILE A C 1
ATOM 822 O O . ILE A 1 95 ? -15.653 -0.828 5.465 1.00 80.31 95 ILE A O 1
ATOM 826 N N . GLY A 1 96 ? -15.837 -0.240 3.317 1.00 61.47 96 GLY A N 1
ATOM 827 C CA . GLY A 1 96 ? -17.220 0.232 3.431 1.00 61.47 96 GLY A CA 1
ATOM 828 C C . GLY A 1 96 ? -17.383 1.735 3.652 1.00 61.47 96 GLY A C 1
ATOM 829 O O . GLY A 1 96 ? -18.419 2.164 4.148 1.00 61.47 96 GLY A O 1
ATOM 830 N N . LEU A 1 97 ? -16.406 2.558 3.251 1.00 61.22 97 LEU A N 1
ATOM 831 C CA . LEU A 1 97 ? -16.578 4.021 3.175 1.00 61.22 97 LEU A CA 1
ATOM 832 C C . LEU A 1 97 ? -17.329 4.484 1.906 1.00 61.22 97 LEU A C 1
ATOM 834 O O . LEU A 1 97 ? -17.565 5.676 1.745 1.00 61.22 97 LEU A O 1
ATOM 838 N N . GLY A 1 98 ? -17.708 3.560 1.011 1.00 57.31 98 GLY A N 1
ATOM 839 C CA . GLY A 1 98 ? -18.534 3.847 -0.172 1.00 57.31 98 GLY A CA 1
ATOM 840 C C . GLY A 1 98 ? -17.786 4.352 -1.414 1.00 57.31 98 GLY A C 1
ATOM 841 O O . GLY A 1 98 ? -18.428 4.718 -2.391 1.00 57.31 98 GLY A O 1
ATOM 842 N N . CYS A 1 99 ? -16.447 4.341 -1.420 1.00 61.91 99 CYS A N 1
ATOM 843 C CA . CYS A 1 99 ? -15.624 4.939 -2.486 1.00 61.91 99 CYS A CA 1
ATOM 844 C C . CYS A 1 99 ? -14.669 3.946 -3.179 1.00 61.91 99 CYS A C 1
ATOM 846 O O . CYS A 1 99 ? -13.613 4.349 -3.668 1.00 61.91 99 CYS A O 1
ATOM 848 N N . GLY A 1 100 ? -15.002 2.653 -3.228 1.00 68.50 100 GLY A N 1
ATOM 849 C CA . GLY A 1 100 ? -14.063 1.628 -3.701 1.00 68.50 100 GLY A CA 1
ATOM 850 C C . GLY A 1 100 ? -13.611 1.818 -5.156 1.00 68.50 100 GLY A C 1
ATOM 851 O O . GLY A 1 100 ? -12.415 1.909 -5.443 1.00 68.50 100 GLY A O 1
ATOM 852 N N . MET A 1 101 ? -14.567 2.027 -6.069 1.00 72.44 101 MET A N 1
ATOM 853 C CA . MET A 1 101 ? -14.282 2.351 -7.476 1.00 72.44 101 MET A CA 1
ATOM 854 C C . MET A 1 101 ? -13.445 3.631 -7.619 1.00 72.44 101 MET A C 1
ATOM 856 O O . MET A 1 101 ? -12.532 3.686 -8.439 1.00 72.44 101 MET A O 1
ATOM 860 N N . HIS A 1 102 ? -13.708 4.645 -6.788 1.00 79.31 102 HIS A N 1
ATOM 861 C CA . HIS A 1 102 ? -12.959 5.900 -6.830 1.00 79.31 102 HIS A CA 1
ATOM 862 C C . HIS A 1 102 ? -11.484 5.701 -6.473 1.00 79.31 102 HIS A C 1
ATOM 864 O O . HIS A 1 102 ? -10.632 6.342 -7.077 1.00 79.31 102 HIS A O 1
ATOM 870 N N . SER A 1 103 ? -11.159 4.792 -5.552 1.00 80.75 103 SER A N 1
ATOM 871 C CA . SER A 1 103 ? -9.761 4.521 -5.201 1.00 80.75 103 SER A CA 1
ATOM 872 C C . SER A 1 103 ? -8.980 3.892 -6.366 1.00 80.75 103 SER A C 1
ATOM 874 O O . SER A 1 103 ? -7.861 4.310 -6.656 1.00 80.75 103 SER A O 1
ATOM 876 N N . GLY A 1 104 ? -9.597 2.961 -7.102 1.00 81.38 104 GLY A N 1
ATOM 877 C CA . GLY A 1 104 ? -9.013 2.370 -8.308 1.00 81.38 104 GLY A CA 1
ATOM 878 C C . GLY A 1 104 ? -8.766 3.419 -9.396 1.00 81.38 104 GLY A C 1
ATOM 879 O O . GLY A 1 104 ? -7.678 3.478 -9.969 1.00 81.38 104 GLY A O 1
ATOM 880 N N . VAL A 1 105 ? -9.740 4.310 -9.607 1.00 84.62 105 VAL A N 1
ATOM 881 C CA . VAL A 1 105 ? -9.640 5.420 -10.571 1.00 84.62 105 VAL A CA 1
ATOM 882 C C . VAL A 1 105 ? -8.571 6.443 -10.180 1.00 84.62 105 VAL A C 1
ATOM 884 O O . VAL A 1 105 ? -7.923 6.994 -11.061 1.00 84.62 105 VAL A O 1
ATOM 887 N N . LEU A 1 106 ? -8.370 6.704 -8.887 1.00 84.12 106 LEU A N 1
ATOM 888 C CA . LEU A 1 106 ? -7.424 7.721 -8.418 1.00 84.12 106 LEU A CA 1
ATOM 889 C C . LEU A 1 106 ? -5.986 7.216 -8.281 1.00 84.12 106 LEU A C 1
ATOM 891 O O . LEU A 1 106 ? -5.064 8.016 -8.397 1.00 84.12 106 LEU A O 1
ATOM 895 N N . PHE A 1 107 ? -5.780 5.923 -8.018 1.00 85.81 107 PHE A N 1
ATOM 896 C CA . PHE A 1 107 ? -4.444 5.387 -7.744 1.00 85.81 107 PHE A CA 1
ATOM 897 C C . PHE A 1 107 ? -3.989 4.353 -8.770 1.00 85.81 107 PHE A C 1
ATOM 899 O O . PHE A 1 107 ? -2.907 4.492 -9.339 1.00 85.81 107 PHE A O 1
ATOM 906 N N . LEU A 1 108 ? -4.806 3.329 -9.034 1.00 88.56 108 LEU A N 1
ATOM 907 C CA . LEU A 1 108 ? -4.416 2.230 -9.918 1.00 88.56 108 LEU A CA 1
ATOM 908 C C . LEU A 1 108 ? -4.360 2.686 -11.381 1.00 88.56 108 LEU A C 1
ATOM 910 O O . LEU A 1 108 ? -3.351 2.470 -12.044 1.00 88.56 108 LEU A O 1
ATOM 914 N N . PHE A 1 109 ? -5.399 3.355 -11.885 1.00 89.31 109 PHE A N 1
ATOM 915 C CA . PHE A 1 109 ? -5.446 3.762 -13.295 1.00 89.31 109 PHE A CA 1
ATOM 916 C C . PHE A 1 109 ? -4.370 4.784 -13.687 1.00 89.31 109 PHE A C 1
ATOM 918 O O . PHE A 1 109 ? -3.732 4.568 -14.718 1.00 89.31 109 PHE A O 1
ATOM 925 N N . PRO A 1 110 ? -4.075 5.834 -12.895 1.00 88.25 110 PRO A N 1
ATOM 926 C CA . PRO A 1 110 ? -2.983 6.746 -13.216 1.00 88.25 110 PRO A CA 1
ATOM 927 C C . PRO A 1 110 ? -1.627 6.042 -13.190 1.00 88.25 110 PRO A C 1
ATOM 929 O O . PRO A 1 110 ? -0.782 6.332 -14.026 1.00 88.25 110 PRO A O 1
ATOM 932 N N . HIS A 1 111 ? -1.433 5.060 -12.304 1.00 88.19 111 HIS A N 1
ATOM 933 C CA . HIS A 1 111 ? -0.209 4.261 -12.290 1.00 88.19 111 HIS A CA 1
ATOM 934 C C . HIS A 1 111 ? -0.055 3.399 -13.553 1.00 88.19 111 HIS A C 1
ATOM 936 O O . HIS A 1 111 ? 1.020 3.379 -14.150 1.00 88.19 111 HIS A O 1
ATOM 942 N N . ILE A 1 112 ? -1.132 2.740 -13.998 1.00 90.94 112 ILE A N 1
ATOM 943 C CA . ILE A 1 112 ? -1.161 2.000 -15.271 1.00 90.94 112 ILE A CA 1
ATOM 944 C C . ILE A 1 112 ? -0.826 2.941 -16.430 1.00 90.94 112 ILE A C 1
ATOM 946 O O . ILE A 1 112 ? 0.043 2.634 -17.243 1.00 90.94 112 ILE A O 1
ATOM 950 N N . TYR A 1 113 ? -1.467 4.110 -16.467 1.00 89.81 113 TYR A N 1
ATOM 951 C CA . TYR A 1 113 ? -1.212 5.126 -17.479 1.00 89.81 113 TYR A CA 1
ATOM 952 C C . TYR A 1 113 ? 0.250 5.590 -17.478 1.00 89.81 113 TYR A C 1
ATOM 954 O O . TYR A 1 113 ? 0.854 5.652 -18.543 1.00 89.81 113 TYR A O 1
ATOM 962 N N . SER A 1 114 ? 0.850 5.853 -16.312 1.00 89.06 114 SER A N 1
ATOM 963 C CA . SER A 1 114 ? 2.266 6.228 -16.199 1.00 89.06 114 SER A CA 1
ATOM 964 C C . SER A 1 114 ? 3.209 5.146 -16.728 1.00 89.06 114 SER A C 1
ATOM 966 O O . SER A 1 114 ? 4.232 5.473 -17.324 1.00 89.06 114 SER A O 1
ATOM 968 N N . ILE A 1 115 ? 2.892 3.862 -16.532 1.00 89.88 115 ILE A N 1
ATOM 969 C CA . ILE A 1 115 ? 3.686 2.753 -17.085 1.00 89.88 115 ILE A CA 1
ATOM 970 C C . ILE A 1 115 ? 3.574 2.737 -18.613 1.00 89.88 115 ILE A C 1
ATOM 972 O O . ILE A 1 115 ? 4.596 2.640 -19.290 1.00 89.88 115 ILE A O 1
ATOM 976 N N . CYS A 1 116 ? 2.362 2.873 -19.158 1.00 90.81 116 CYS A N 1
ATOM 977 C CA . CYS A 1 116 ? 2.142 2.906 -20.603 1.00 90.81 116 CYS A CA 1
ATOM 978 C C . CYS A 1 116 ? 2.837 4.111 -21.256 1.00 90.81 116 CYS A C 1
ATOM 980 O O . CYS A 1 116 ? 3.638 3.931 -22.170 1.00 90.81 116 CYS A O 1
ATOM 982 N N . SER A 1 117 ? 2.619 5.322 -20.739 1.00 89.50 117 SER A N 1
ATOM 983 C CA . SER A 1 117 ? 3.215 6.543 -21.293 1.00 89.50 117 SER A CA 1
ATOM 984 C C . SER A 1 117 ? 4.739 6.560 -21.170 1.00 89.50 117 SER A C 1
ATOM 986 O O . SER A 1 117 ? 5.423 7.013 -22.083 1.00 89.50 117 SER A O 1
ATOM 988 N N . THR A 1 118 ? 5.298 6.000 -20.091 1.00 88.88 118 THR A N 1
ATOM 989 C CA . THR A 1 118 ? 6.755 5.839 -19.972 1.00 88.88 118 THR A CA 1
ATOM 990 C C . THR A 1 118 ? 7.292 4.807 -20.958 1.00 88.88 118 THR A C 1
ATOM 992 O O . THR A 1 118 ? 8.375 5.001 -21.501 1.00 88.88 118 THR A O 1
ATOM 995 N N . SER A 1 119 ? 6.551 3.728 -21.231 1.00 89.69 119 SER A N 1
ATOM 996 C CA . SER A 1 119 ? 6.975 2.747 -22.235 1.00 89.69 119 SER A CA 1
ATOM 997 C C . SER A 1 119 ? 7.028 3.345 -23.642 1.00 89.69 119 SER A C 1
ATOM 999 O O . SER A 1 119 ? 7.997 3.101 -24.354 1.00 89.69 119 SER A O 1
ATOM 1001 N N . GLU A 1 120 ? 6.058 4.192 -23.998 1.00 88.69 120 GLU A N 1
ATOM 1002 C CA . GLU A 1 120 ? 6.043 4.932 -25.267 1.00 88.69 120 GLU A CA 1
ATOM 1003 C C . GLU A 1 120 ? 7.172 5.969 -25.329 1.00 88.69 120 GLU A C 1
ATOM 1005 O O . GLU A 1 120 ? 7.856 6.081 -26.341 1.00 88.69 120 GLU A O 1
ATOM 1010 N N . TYR A 1 121 ? 7.420 6.693 -24.233 1.00 87.81 121 TYR A N 1
ATOM 1011 C CA . TYR A 1 121 ? 8.487 7.693 -24.164 1.00 87.81 121 TYR A CA 1
ATOM 1012 C C . TYR A 1 121 ? 9.892 7.074 -24.248 1.00 87.81 121 TYR A C 1
ATOM 1014 O O . TYR A 1 121 ? 10.740 7.552 -25.000 1.00 87.81 121 TYR A O 1
ATOM 1022 N N . CYS A 1 122 ? 10.153 6.005 -23.490 1.00 87.38 122 CYS A N 1
ATOM 1023 C CA . CYS A 1 122 ? 11.456 5.340 -23.471 1.00 87.38 122 CYS A CA 1
ATOM 1024 C C . CYS A 1 122 ? 11.664 4.379 -24.657 1.00 87.38 122 CYS A C 1
ATOM 1026 O O . CYS A 1 122 ? 12.772 3.866 -24.805 1.00 87.38 122 CYS A O 1
ATOM 1028 N N . ASN A 1 123 ? 10.621 4.075 -25.448 1.00 87.94 123 ASN A N 1
ATOM 1029 C CA . ASN A 1 123 ? 10.598 2.970 -26.421 1.00 87.94 123 ASN A CA 1
ATOM 1030 C C . ASN A 1 123 ? 11.150 1.650 -25.845 1.00 87.94 123 ASN A C 1
ATO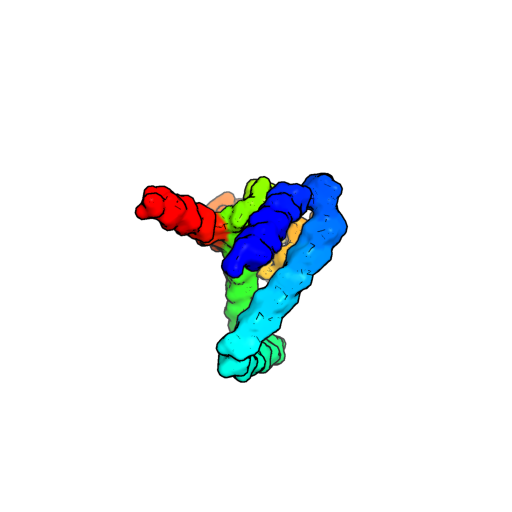M 1032 O O . ASN A 1 123 ? 11.836 0.885 -26.515 1.00 87.94 123 ASN A O 1
ATOM 1036 N N . SER A 1 124 ? 10.892 1.399 -24.560 1.00 89.06 124 SER A N 1
ATOM 1037 C CA . SER A 1 124 ? 11.476 0.286 -23.817 1.00 89.06 124 SER A CA 1
ATOM 1038 C C . SER A 1 124 ? 10.668 0.001 -22.556 1.00 89.06 124 SER A C 1
ATOM 1040 O O . SER A 1 124 ? 10.041 0.891 -21.978 1.00 89.06 124 SER A O 1
ATOM 1042 N N . LEU A 1 125 ? 10.710 -1.247 -22.087 1.00 87.31 125 LEU A N 1
ATOM 1043 C CA . LEU A 1 125 ? 10.151 -1.643 -20.792 1.00 87.31 125 LEU A CA 1
ATOM 1044 C C . LEU A 1 125 ? 11.209 -1.664 -19.676 1.00 87.31 125 LEU A C 1
ATOM 1046 O O . LEU A 1 125 ? 10.871 -1.992 -18.537 1.00 87.31 125 LEU A O 1
ATOM 1050 N N . ASN A 1 126 ? 12.450 -1.255 -19.952 1.00 88.38 126 ASN A N 1
ATOM 1051 C CA . ASN A 1 126 ? 13.529 -1.163 -18.966 1.00 88.38 126 ASN A CA 1
ATOM 1052 C C . ASN A 1 126 ? 13.479 0.157 -18.189 1.00 88.38 126 ASN A C 1
ATOM 1054 O O . ASN A 1 126 ? 14.304 1.050 -18.358 1.00 88.38 126 ASN A O 1
ATOM 1058 N N . PHE A 1 127 ? 12.487 0.265 -17.314 1.00 88.06 127 PHE A N 1
ATOM 1059 C CA . PHE A 1 127 ? 12.346 1.333 -16.324 1.00 88.06 127 PHE A CA 1
ATOM 1060 C C . PHE A 1 127 ? 11.743 0.757 -15.045 1.00 88.06 127 PHE A C 1
ATOM 1062 O O . PHE A 1 127 ? 10.958 -0.201 -15.100 1.00 88.06 127 PHE A O 1
ATOM 1069 N N . ASP A 1 128 ? 12.077 1.337 -13.898 1.00 87.44 128 ASP A N 1
ATOM 1070 C CA . ASP A 1 128 ? 11.584 0.849 -12.615 1.00 87.44 128 ASP A CA 1
ATOM 1071 C C . ASP A 1 128 ? 10.226 1.470 -12.255 1.00 87.44 128 ASP A C 1
ATOM 1073 O O . ASP A 1 128 ? 10.135 2.608 -11.802 1.00 87.44 128 ASP A O 1
ATOM 1077 N N . SER A 1 129 ? 9.153 0.695 -12.428 1.00 86.31 129 SER A N 1
ATOM 1078 C CA . SER A 1 129 ? 7.785 1.090 -12.067 1.00 86.31 129 SER A CA 1
ATOM 1079 C C . SER A 1 129 ? 7.484 0.975 -10.567 1.00 86.31 129 SER A C 1
ATOM 1081 O O . SER A 1 129 ? 6.391 1.321 -10.128 1.00 86.31 129 SER A O 1
ATOM 1083 N N . ARG A 1 130 ? 8.414 0.455 -9.754 1.00 84.88 130 ARG A N 1
ATOM 1084 C CA . ARG A 1 130 ? 8.251 0.324 -8.294 1.00 84.88 130 ARG A CA 1
ATOM 1085 C C . ARG A 1 130 ? 8.571 1.629 -7.565 1.00 84.88 130 ARG A C 1
ATOM 1087 O O . ARG A 1 130 ? 8.120 1.835 -6.440 1.00 84.88 130 ARG A O 1
ATOM 1094 N N . ILE A 1 131 ? 9.370 2.493 -8.188 1.00 73.88 131 ILE A N 1
ATOM 1095 C CA . ILE A 1 131 ? 9.854 3.739 -7.596 1.00 73.88 131 ILE A CA 1
ATOM 1096 C C . ILE A 1 131 ? 8.765 4.822 -7.715 1.00 73.88 131 IL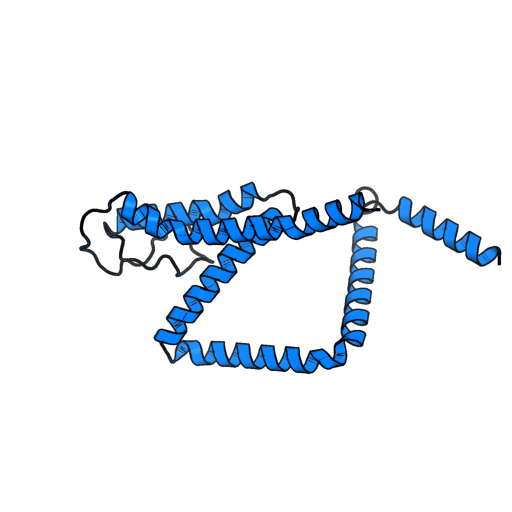E A C 1
ATOM 1098 O O . ILE A 1 131 ? 7.959 4.822 -8.641 1.00 73.88 131 ILE A O 1
ATOM 1102 N N . ASN A 1 132 ? 8.725 5.756 -6.759 1.00 65.31 132 ASN A N 1
ATOM 1103 C CA . ASN A 1 132 ? 7.879 6.960 -6.778 1.00 65.31 132 ASN A CA 1
ATOM 1104 C C . ASN A 1 132 ? 6.352 6.767 -6.723 1.00 65.31 132 ASN A C 1
ATOM 1106 O O . ASN A 1 132 ? 5.628 7.723 -6.978 1.00 65.31 132 ASN A O 1
ATOM 1110 N N . MET A 1 133 ? 5.841 5.622 -6.261 1.00 68.69 133 MET A N 1
ATOM 1111 C CA . MET A 1 133 ? 4.392 5.377 -6.091 1.00 68.69 133 MET A CA 1
ATOM 1112 C C . MET A 1 133 ? 3.617 6.438 -5.282 1.00 68.69 133 MET A C 1
ATOM 1114 O O . MET A 1 133 ? 2.414 6.582 -5.472 1.00 68.69 133 MET A O 1
ATOM 1118 N N . TRP A 1 134 ? 4.281 7.184 -4.391 1.00 62.78 134 TRP A N 1
ATOM 1119 C CA . TRP A 1 134 ? 3.655 8.217 -3.552 1.00 62.78 134 TRP A CA 1
ATOM 1120 C C . TRP A 1 134 ? 3.474 9.569 -4.260 1.00 62.78 134 TRP A C 1
ATOM 1122 O O . TRP A 1 134 ? 2.514 10.280 -3.984 1.00 62.78 134 TRP A O 1
ATOM 1132 N N . SER A 1 135 ? 4.396 9.933 -5.161 1.00 59.38 135 SER A N 1
ATOM 1133 C CA . SER A 1 135 ? 4.427 11.255 -5.809 1.00 59.38 135 SER A CA 1
ATOM 1134 C C . SER A 1 135 ? 4.102 11.201 -7.302 1.00 59.38 135 SER A C 1
ATOM 1136 O O . SER A 1 135 ? 3.598 12.181 -7.842 1.00 59.38 135 SER A O 1
ATOM 1138 N N . SER A 1 136 ? 4.368 10.081 -7.982 1.00 58.91 136 SER A N 1
ATOM 1139 C CA . SER A 1 136 ? 4.173 9.962 -9.433 1.00 58.91 136 SER A CA 1
ATOM 1140 C C . SER A 1 136 ? 2.700 9.886 -9.831 1.00 58.91 136 SER A C 1
ATOM 1142 O O . SER A 1 136 ? 2.329 10.367 -10.894 1.00 58.91 136 SER A O 1
ATOM 1144 N N . VAL A 1 137 ? 1.846 9.344 -8.960 1.00 58.31 137 VAL A N 1
ATOM 1145 C CA . VAL A 1 137 ? 0.411 9.146 -9.227 1.00 58.31 137 VAL A CA 1
ATOM 1146 C C . VAL A 1 137 ? -0.340 10.478 -9.382 1.00 58.31 137 VAL A C 1
ATOM 1148 O O . VAL A 1 137 ? -1.343 10.536 -10.086 1.00 58.31 137 VAL A O 1
ATOM 1151 N N . LEU A 1 138 ? 0.154 11.559 -8.765 1.00 56.59 138 LEU A N 1
ATOM 1152 C CA . LEU A 1 138 ? -0.478 12.887 -8.780 1.00 56.59 138 LEU A CA 1
ATOM 1153 C C . LEU A 1 138 ? 0.239 13.901 -9.686 1.00 56.59 138 LEU A C 1
ATOM 1155 O O . LEU A 1 138 ? -0.301 14.975 -9.948 1.00 56.59 138 LEU A O 1
ATOM 1159 N N . SER A 1 139 ? 1.436 13.582 -10.184 1.00 61.06 139 SER A N 1
ATOM 1160 C CA . SER A 1 139 ? 2.198 14.452 -11.083 1.00 61.06 139 SER A CA 1
ATOM 1161 C C . SER A 1 139 ? 2.092 13.958 -12.523 1.00 61.06 139 SER A C 1
ATOM 1163 O O . SER A 1 139 ? 2.918 13.181 -13.000 1.00 61.06 139 SER A O 1
ATOM 1165 N N . SER A 1 140 ? 1.060 14.429 -13.225 1.00 56.72 140 SER A N 1
ATOM 1166 C CA . SER A 1 140 ? 0.901 14.181 -14.662 1.00 56.72 140 SER A CA 1
ATOM 1167 C C . SER A 1 140 ? 2.105 14.742 -15.432 1.00 56.72 140 SER A C 1
ATOM 1169 O O . SER A 1 140 ? 2.446 15.909 -15.261 1.00 56.72 140 SER A O 1
ATOM 1171 N N . GLY A 1 141 ? 2.743 13.917 -16.269 1.00 61.78 141 GLY A N 1
ATOM 1172 C CA . GLY A 1 141 ? 3.893 14.312 -17.097 1.00 61.78 141 GLY A CA 1
ATOM 1173 C C . GLY A 1 141 ? 5.274 13.946 -16.542 1.00 61.78 141 GLY A C 1
ATOM 1174 O O . GLY A 1 141 ? 6.263 14.143 -17.242 1.00 61.78 141 GLY A O 1
ATOM 1175 N N . ASN A 1 142 ? 5.361 13.375 -15.335 1.00 71.50 142 ASN A N 1
ATOM 1176 C CA . ASN A 1 142 ? 6.599 12.763 -14.853 1.00 71.50 142 ASN A CA 1
ATOM 1177 C C . ASN A 1 142 ? 6.694 11.317 -15.359 1.00 71.50 142 ASN A C 1
ATOM 1179 O O . ASN A 1 142 ? 5.857 10.480 -15.019 1.00 71.50 142 ASN A O 1
ATOM 1183 N N . TYR A 1 143 ? 7.721 11.033 -16.155 1.00 77.56 143 TYR A N 1
ATOM 1184 C CA . TYR A 1 143 ? 8.056 9.685 -16.618 1.00 77.56 143 TYR A CA 1
ATOM 1185 C C . TYR A 1 143 ? 8.986 8.995 -15.614 1.00 77.56 143 TYR A C 1
ATOM 1187 O O . TYR A 1 143 ? 9.710 9.667 -14.873 1.00 77.56 143 TYR A O 1
ATOM 1195 N N . PHE A 1 144 ? 8.983 7.659 -15.576 1.00 83.50 144 PHE A N 1
ATOM 1196 C CA . PHE A 1 144 ? 10.039 6.947 -14.847 1.00 83.50 144 PHE A CA 1
ATOM 1197 C C . PHE A 1 144 ? 11.378 7.105 -15.580 1.00 83.50 144 PHE A C 1
ATOM 1199 O O . PHE A 1 144 ? 11.416 7.293 -16.796 1.00 83.50 144 PHE A O 1
ATOM 1206 N N . GLU A 1 145 ? 12.483 7.016 -14.841 1.00 84.12 145 GLU A N 1
ATOM 1207 C CA . GLU A 1 145 ? 13.819 7.064 -15.434 1.00 84.12 145 GLU A CA 1
ATOM 1208 C C . GLU A 1 145 ? 14.025 5.869 -16.378 1.00 84.12 145 GLU A C 1
ATOM 1210 O O . GLU A 1 145 ? 13.858 4.708 -15.986 1.00 84.12 145 GLU A O 1
ATOM 1215 N N . CYS A 1 146 ? 14.378 6.155 -17.635 1.00 86.12 146 CYS A N 1
ATOM 1216 C CA . CYS A 1 146 ? 14.701 5.131 -18.622 1.00 86.12 146 CYS A CA 1
ATOM 1217 C C . CYS A 1 146 ? 16.077 4.531 -18.280 1.00 86.12 146 CYS A C 1
ATOM 1219 O O . CYS A 1 146 ? 17.091 5.221 -18.369 1.00 86.12 146 CYS A O 1
ATOM 1221 N N . LEU A 1 147 ? 16.126 3.250 -17.905 1.00 84.31 147 LEU A N 1
ATOM 1222 C CA . LEU A 1 147 ? 17.371 2.563 -17.528 1.00 84.31 147 LEU A CA 1
ATOM 1223 C C . LEU A 1 147 ? 18.114 1.978 -18.739 1.00 84.31 147 LEU A C 1
ATOM 1225 O O . LEU A 1 147 ? 19.303 1.683 -18.648 1.00 84.31 147 LEU A O 1
ATOM 1229 N N . GLY A 1 148 ? 17.441 1.821 -19.881 1.00 76.38 148 GLY A N 1
ATOM 1230 C CA . GLY A 1 148 ? 18.059 1.360 -21.123 1.00 76.38 148 GLY A CA 1
ATOM 1231 C C . GLY A 1 148 ? 17.173 1.601 -22.344 1.00 76.38 148 GLY A C 1
ATOM 1232 O O . GLY A 1 148 ? 15.953 1.455 -22.265 1.00 76.38 148 GLY A O 1
ATOM 1233 N N . THR A 1 149 ? 17.791 1.965 -23.469 1.00 63.44 149 THR A N 1
ATOM 1234 C CA . THR A 1 149 ? 17.101 2.469 -24.671 1.00 63.44 149 THR A CA 1
ATOM 1235 C C . THR A 1 149 ? 16.918 1.459 -25.807 1.00 63.44 149 THR A C 1
ATOM 1237 O O . THR A 1 149 ? 16.411 1.847 -26.848 1.00 63.44 149 THR A O 1
ATOM 1240 N N . ASN A 1 150 ? 17.270 0.179 -25.643 1.00 62.53 150 ASN A N 1
ATOM 1241 C CA . ASN A 1 150 ? 17.279 -0.783 -26.757 1.00 62.53 150 ASN A CA 1
ATOM 1242 C C . ASN A 1 150 ? 16.715 -2.158 -26.363 1.00 62.53 150 ASN A C 1
ATOM 1244 O O . ASN A 1 150 ? 17.441 -3.150 -26.393 1.00 62.53 150 ASN A O 1
ATOM 1248 N N . ASP A 1 151 ? 15.437 -2.219 -25.994 1.00 61.75 151 ASP A N 1
ATOM 1249 C CA . ASP A 1 151 ? 14.722 -3.494 -25.879 1.00 61.75 151 ASP A CA 1
ATOM 1250 C C . ASP A 1 151 ? 13.841 -3.712 -27.112 1.00 61.75 151 ASP A C 1
ATOM 1252 O O . ASP A 1 151 ? 13.153 -2.797 -27.558 1.00 61.75 151 ASP A O 1
ATOM 1256 N N . GLU A 1 152 ? 13.868 -4.938 -27.639 1.00 64.38 152 GLU A N 1
ATOM 1257 C CA . GLU A 1 152 ? 12.994 -5.426 -28.711 1.00 64.38 152 GLU A CA 1
ATOM 1258 C C . GLU A 1 152 ? 11.522 -5.060 -28.473 1.00 64.38 152 GLU A C 1
ATOM 1260 O O . GLU A 1 152 ? 11.049 -5.117 -27.332 1.00 64.38 152 GLU A O 1
ATOM 1265 N N . ASP A 1 153 ? 10.834 -4.739 -29.575 1.00 71.56 153 ASP A N 1
ATOM 1266 C CA . ASP A 1 153 ? 9.429 -4.351 -29.724 1.00 71.56 153 ASP A CA 1
ATOM 1267 C C . ASP A 1 153 ? 8.564 -4.480 -28.459 1.00 71.56 153 ASP A C 1
ATOM 1269 O O . ASP A 1 153 ? 8.325 -5.569 -27.915 1.00 71.56 153 ASP A O 1
ATOM 1273 N N . ILE A 1 154 ? 8.014 -3.342 -28.019 1.00 80.94 154 ILE A N 1
ATOM 1274 C CA . ILE A 1 154 ? 7.025 -3.282 -26.939 1.00 80.94 154 ILE A CA 1
ATOM 1275 C C . ILE A 1 154 ? 5.760 -4.008 -27.404 1.00 80.94 154 ILE A C 1
ATOM 1277 O O . ILE A 1 154 ? 4.853 -3.436 -28.006 1.00 80.94 154 ILE A O 1
ATOM 1281 N N . THR A 1 155 ? 5.681 -5.302 -27.118 1.00 89.19 155 THR A N 1
ATOM 1282 C CA . THR A 1 155 ? 4.465 -6.078 -27.347 1.00 89.19 155 THR A CA 1
ATOM 1283 C C . THR A 1 155 ? 3.458 -5.823 -26.232 1.00 89.19 155 THR A C 1
ATOM 1285 O O . THR A 1 155 ? 3.812 -5.683 -25.056 1.00 89.19 155 THR A O 1
ATOM 1288 N N . PHE A 1 156 ? 2.170 -5.854 -26.584 1.00 89.62 156 PHE A N 1
ATOM 1289 C CA . PHE A 1 156 ? 1.072 -5.744 -25.619 1.00 89.62 156 PHE A CA 1
ATOM 1290 C C . PHE A 1 156 ? 1.207 -6.750 -24.464 1.00 89.62 156 PHE A C 1
ATOM 1292 O O . PHE A 1 156 ? 0.970 -6.410 -23.310 1.00 89.62 156 PHE A O 1
ATOM 1299 N N . SER A 1 157 ? 1.659 -7.974 -24.759 1.00 91.12 157 SER A N 1
ATOM 1300 C CA . SER A 1 157 ? 1.868 -9.018 -23.752 1.00 91.12 157 SER A CA 1
ATOM 1301 C C . SER A 1 157 ? 2.908 -8.613 -22.702 1.00 91.12 157 SER A C 1
ATOM 1303 O O . SER A 1 157 ? 2.653 -8.746 -21.506 1.00 91.12 157 SER A O 1
ATOM 1305 N N . ARG A 1 158 ? 4.071 -8.082 -23.114 1.00 90.19 158 ARG A N 1
ATOM 1306 C CA . ARG A 1 158 ? 5.118 -7.657 -22.165 1.00 90.19 158 ARG A CA 1
ATOM 1307 C C . ARG A 1 158 ? 4.643 -6.487 -21.300 1.00 90.19 158 ARG A C 1
ATOM 1309 O O . ARG A 1 158 ? 4.889 -6.485 -20.094 1.00 90.19 158 ARG A O 1
ATOM 1316 N N . LEU A 1 159 ? 3.911 -5.541 -21.889 1.00 91.94 159 LEU A N 1
ATOM 1317 C CA . LEU A 1 159 ? 3.305 -4.430 -21.155 1.00 91.94 159 LEU A CA 1
ATOM 1318 C C . LEU A 1 159 ? 2.264 -4.929 -20.136 1.00 91.94 159 LEU A C 1
ATOM 1320 O O . LEU A 1 159 ? 2.306 -4.539 -18.968 1.00 91.94 159 LEU A O 1
ATOM 1324 N N . PHE A 1 160 ? 1.388 -5.853 -20.543 1.00 92.94 160 PHE A N 1
ATOM 1325 C CA . PHE A 1 160 ? 0.385 -6.461 -19.669 1.00 92.94 160 PHE A CA 1
ATOM 1326 C C . PHE A 1 160 ? 1.026 -7.154 -18.463 1.00 92.94 160 PHE A C 1
ATOM 1328 O O . PHE A 1 160 ? 0.641 -6.879 -17.327 1.00 92.94 160 PHE A O 1
ATOM 1335 N N . PHE A 1 161 ? 2.045 -7.993 -18.675 1.00 92.88 161 PHE A N 1
ATOM 1336 C CA . PHE A 1 161 ? 2.731 -8.682 -17.576 1.00 92.88 161 PHE A CA 1
ATOM 1337 C C . PHE A 1 161 ? 3.475 -7.731 -16.633 1.00 92.88 161 PHE A C 1
ATOM 1339 O O . PHE A 1 161 ? 3.601 -8.037 -15.447 1.00 92.88 161 PHE A O 1
ATOM 1346 N N . LYS A 1 162 ? 3.914 -6.561 -17.115 1.00 91.62 162 LYS A N 1
ATOM 1347 C CA . LYS A 1 162 ? 4.505 -5.525 -16.259 1.00 91.62 162 LYS A CA 1
ATOM 1348 C C . LYS A 1 162 ? 3.471 -4.880 -15.328 1.00 91.62 162 LYS A C 1
ATOM 1350 O O . LYS A 1 162 ? 3.781 -4.589 -14.177 1.00 91.62 162 LYS A O 1
ATOM 1355 N N . ILE A 1 163 ? 2.243 -4.684 -15.806 1.00 93.12 163 ILE A N 1
ATOM 1356 C CA . ILE A 1 163 ? 1.146 -4.036 -15.064 1.00 93.12 163 ILE A CA 1
ATOM 1357 C C . ILE A 1 163 ? 0.395 -5.018 -14.145 1.00 93.12 163 ILE A C 1
ATOM 1359 O O . ILE A 1 163 ? -0.052 -4.654 -13.054 1.00 93.12 163 ILE A O 1
ATOM 1363 N N . TYR A 1 164 ? 0.269 -6.273 -14.575 1.00 94.75 164 TYR A N 1
ATOM 1364 C CA . TYR A 1 164 ? -0.489 -7.332 -13.910 1.00 94.75 164 TYR A CA 1
ATOM 1365 C C . TYR A 1 164 ? -0.273 -7.465 -12.388 1.00 94.75 164 TYR A C 1
ATOM 1367 O O . TYR A 1 164 ? -1.275 -7.497 -11.667 1.00 94.75 164 TYR A O 1
ATOM 1375 N N . PRO A 1 165 ? 0.965 -7.511 -11.846 1.00 93.69 165 PRO A N 1
ATOM 1376 C CA . PRO A 1 165 ? 1.169 -7.717 -10.410 1.00 93.69 165 PRO A CA 1
ATOM 1377 C C . PRO A 1 165 ? 0.541 -6.614 -9.548 1.00 93.69 165 PRO A C 1
ATOM 1379 O O . PRO A 1 165 ? -0.000 -6.907 -8.483 1.00 93.69 165 PRO A O 1
ATOM 1382 N N . TYR A 1 166 ? 0.550 -5.364 -10.015 1.00 92.19 166 TYR A N 1
ATOM 1383 C CA . TYR A 1 166 ? -0.049 -4.239 -9.294 1.00 92.19 166 TYR A CA 1
ATOM 1384 C C . TYR A 1 166 ? -1.570 -4.382 -9.193 1.00 92.19 166 TYR A C 1
ATOM 1386 O O . TYR A 1 166 ? -2.146 -4.222 -8.115 1.00 92.19 166 TYR A O 1
ATOM 1394 N N . CYS A 1 167 ? -2.211 -4.762 -10.303 1.00 92.31 167 CYS A N 1
ATOM 1395 C CA . CYS A 1 167 ? -3.651 -5.005 -10.356 1.00 92.31 167 CYS A CA 1
ATOM 1396 C C . CYS A 1 167 ? -4.053 -6.196 -9.478 1.00 92.31 167 CYS A C 1
ATOM 1398 O O . CYS A 1 167 ? -5.055 -6.132 -8.770 1.00 92.31 167 CYS A O 1
ATOM 1400 N N . LEU A 1 168 ? -3.258 -7.270 -9.496 1.00 94.88 168 LEU A N 1
ATOM 1401 C CA . LEU A 1 168 ? -3.524 -8.477 -8.720 1.00 94.88 168 LEU A CA 1
ATOM 1402 C C . LEU A 1 168 ? -3.409 -8.224 -7.214 1.00 94.88 168 LEU A C 1
ATOM 1404 O O . LEU A 1 168 ? -4.312 -8.594 -6.469 1.00 94.88 168 LEU A O 1
ATOM 1408 N N . ILE A 1 169 ? -2.337 -7.570 -6.756 1.00 94.06 169 ILE A N 1
ATOM 1409 C CA . ILE A 1 169 ? -2.150 -7.259 -5.329 1.00 94.06 169 ILE A CA 1
ATOM 1410 C C . ILE A 1 169 ? -3.261 -6.327 -4.834 1.00 94.06 169 ILE A C 1
ATOM 1412 O O . ILE A 1 169 ? -3.811 -6.546 -3.753 1.00 94.06 169 ILE A O 1
ATOM 1416 N N . TRP A 1 170 ? -3.628 -5.324 -5.637 1.00 92.06 170 TRP A N 1
ATOM 1417 C CA . TRP A 1 170 ? -4.753 -4.447 -5.325 1.00 92.06 170 TRP A CA 1
ATOM 1418 C C . TRP A 1 170 ? -6.074 -5.227 -5.234 1.00 92.06 170 TRP A C 1
ATOM 1420 O O . TRP A 1 170 ? -6.787 -5.083 -4.244 1.00 92.06 170 TRP A O 1
ATOM 1430 N N . GLY A 1 171 ? -6.360 -6.115 -6.194 1.00 91.50 171 GLY A N 1
ATOM 1431 C CA . GLY A 1 171 ? -7.563 -6.957 -6.199 1.00 91.50 171 GLY A CA 1
ATOM 1432 C C . GLY A 1 171 ? -7.630 -7.967 -5.043 1.00 91.50 171 GLY A C 1
ATOM 1433 O O . GLY A 1 171 ? -8.699 -8.229 -4.494 1.00 91.50 171 GLY A O 1
ATOM 1434 N N . ILE A 1 172 ? -6.490 -8.504 -4.598 1.00 93.75 172 ILE A N 1
ATOM 1435 C CA . ILE A 1 172 ? -6.426 -9.300 -3.361 1.00 93.75 172 ILE A CA 1
ATOM 1436 C C . ILE A 1 172 ? -6.782 -8.423 -2.159 1.00 93.75 172 ILE A C 1
ATOM 1438 O O . ILE A 1 172 ? -7.549 -8.840 -1.290 1.00 93.75 172 ILE A O 1
ATOM 1442 N N . GLY A 1 173 ? -6.253 -7.199 -2.114 1.00 92.12 173 GLY A N 1
ATOM 1443 C CA . GLY A 1 173 ? -6.582 -6.232 -1.075 1.00 92.12 173 GLY A CA 1
ATOM 1444 C C . GLY A 1 173 ? -8.081 -5.933 -1.014 1.00 92.12 173 GLY A C 1
ATOM 1445 O O . GLY A 1 173 ? -8.653 -5.950 0.074 1.00 92.12 173 GLY A O 1
ATOM 1446 N N . THR A 1 174 ? -8.739 -5.725 -2.160 1.00 90.12 174 THR A N 1
ATOM 1447 C CA . THR A 1 174 ? -10.189 -5.466 -2.199 1.00 90.12 174 THR A CA 1
ATOM 1448 C C . THR A 1 174 ? -10.989 -6.652 -1.669 1.00 90.12 174 THR A C 1
ATOM 1450 O O . THR A 1 174 ? -11.861 -6.459 -0.826 1.00 90.12 174 THR A O 1
ATOM 1453 N N . ALA A 1 175 ? -10.643 -7.881 -2.066 1.00 90.25 175 ALA A N 1
ATOM 1454 C CA . ALA A 1 175 ? -11.287 -9.090 -1.547 1.00 90.25 175 ALA A CA 1
ATOM 1455 C C . ALA A 1 175 ? -11.115 -9.237 -0.021 1.00 90.25 175 ALA A C 1
ATOM 1457 O O . ALA A 1 175 ? -12.052 -9.598 0.689 1.00 90.25 175 ALA A O 1
ATOM 1458 N N . LEU A 1 176 ? -9.932 -8.907 0.512 1.00 90.75 176 LEU A N 1
ATOM 1459 C CA . LEU A 1 176 ? -9.687 -8.905 1.958 1.00 90.75 176 LEU A CA 1
ATOM 1460 C C . LEU A 1 176 ? -10.477 -7.811 2.689 1.00 90.75 176 LEU A C 1
ATOM 1462 O O . LEU A 1 176 ? -10.940 -8.036 3.807 1.00 90.75 176 LEU A O 1
ATOM 1466 N N . GLY A 1 177 ? -10.645 -6.637 2.077 1.00 88.69 177 GLY A N 1
ATOM 1467 C CA . GLY A 1 177 ? -11.399 -5.525 2.658 1.00 88.69 177 GLY A CA 1
ATOM 1468 C C . GLY A 1 177 ? -12.903 -5.792 2.788 1.00 88.69 177 GLY A C 1
ATOM 1469 O O . GLY A 1 177 ? -13.548 -5.174 3.633 1.00 88.69 177 GLY A O 1
ATOM 1470 N N . GLU A 1 178 ? -13.456 -6.737 2.024 1.00 87.50 178 GLU A N 1
ATOM 1471 C CA . GLU A 1 178 ? -14.857 -7.180 2.134 1.00 87.50 178 GLU A CA 1
ATOM 1472 C C . GLU A 1 178 ? -15.085 -8.204 3.261 1.00 87.50 178 GLU A C 1
ATOM 1474 O O . GLU A 1 178 ? -16.220 -8.433 3.686 1.00 87.50 178 GLU A O 1
ATOM 1479 N N . LEU A 1 179 ? -14.017 -8.794 3.809 1.00 88.12 179 LEU A N 1
ATOM 1480 C CA . LEU A 1 179 ? -14.120 -9.820 4.846 1.00 88.12 179 LEU A CA 1
ATOM 1481 C C . LEU A 1 179 ? -14.757 -9.304 6.156 1.00 88.12 179 LEU A C 1
ATOM 1483 O O . LEU A 1 179 ? -15.612 -10.005 6.701 1.00 88.12 179 LEU A O 1
ATOM 1487 N N . PRO A 1 180 ? -14.420 -8.106 6.685 1.00 84.88 180 PRO A N 1
ATOM 1488 C CA . PRO A 1 180 ? -15.061 -7.582 7.891 1.00 84.88 180 PRO A CA 1
ATOM 1489 C C . PRO A 1 180 ? -16.593 -7.424 7.788 1.00 84.88 180 PRO A C 1
ATOM 1491 O O . PRO A 1 180 ? -17.274 -7.975 8.655 1.00 84.88 180 PRO A O 1
ATOM 1494 N N . PRO A 1 181 ? -17.175 -6.741 6.775 1.00 83.25 181 PRO A N 1
ATOM 1495 C CA . PRO A 1 181 ? -18.632 -6.633 6.647 1.00 83.25 181 PRO A CA 1
ATOM 1496 C C . PRO A 1 181 ? -19.315 -7.973 6.321 1.00 83.25 181 PRO A C 1
ATOM 1498 O O . PRO A 1 181 ? -20.447 -8.219 6.750 1.00 83.25 181 PRO A O 1
ATOM 1501 N N . TYR A 1 182 ? -18.635 -8.878 5.611 1.00 85.94 182 TYR A N 1
ATOM 1502 C CA . TYR A 1 182 ? -19.138 -10.236 5.401 1.00 85.94 182 TYR A CA 1
ATOM 1503 C C . TYR A 1 182 ? -19.244 -11.010 6.723 1.00 85.94 182 TYR A C 1
ATOM 1505 O O . TYR A 1 182 ? -20.264 -11.630 7.012 1.00 85.94 182 TYR A O 1
ATOM 1513 N N . LEU A 1 183 ? -18.221 -10.934 7.578 1.00 89.25 183 LEU A N 1
ATOM 1514 C CA . LEU A 1 183 ? -18.245 -11.609 8.875 1.00 89.25 183 LEU A CA 1
ATOM 1515 C C . LEU A 1 183 ? -19.317 -11.024 9.795 1.00 89.25 183 LEU A C 1
ATOM 1517 O O . LEU A 1 183 ? -20.027 -11.786 10.447 1.00 89.25 183 LEU A O 1
ATOM 1521 N N . THR A 1 184 ? -19.474 -9.699 9.850 1.00 88.00 184 THR A N 1
ATOM 1522 C CA . THR A 1 184 ? -20.517 -9.088 10.688 1.00 88.00 184 THR A CA 1
ATOM 1523 C C . THR A 1 184 ? -21.916 -9.494 10.239 1.00 88.00 184 THR A C 1
ATOM 1525 O O . THR A 1 184 ? -22.733 -9.842 11.089 1.00 88.00 184 THR A O 1
ATOM 1528 N N . SER A 1 185 ? -22.190 -9.504 8.932 1.00 89.00 185 SER A N 1
ATOM 1529 C CA . SER A 1 185 ? -23.481 -9.955 8.396 1.00 89.00 185 SER A CA 1
ATOM 1530 C C . SER A 1 185 ? -23.715 -11.451 8.629 1.00 89.00 185 SER A C 1
ATOM 1532 O O . SER A 1 185 ? -24.797 -11.832 9.069 1.00 89.00 185 SER A O 1
ATOM 1534 N N . TYR A 1 186 ? -22.693 -12.291 8.450 1.00 92.50 186 TYR A N 1
ATOM 1535 C CA . TYR A 1 186 ? -22.764 -13.723 8.743 1.00 92.50 186 TYR A CA 1
ATOM 1536 C C . TYR A 1 186 ? -23.065 -14.012 10.223 1.00 92.50 186 TYR A C 1
ATOM 1538 O O . TYR A 1 186 ? -23.926 -14.836 10.528 1.00 92.50 186 TYR A O 1
ATOM 1546 N N . TYR A 1 187 ? -22.400 -13.322 11.157 1.00 93.50 187 TYR A N 1
ATOM 1547 C CA . TYR A 1 187 ? -22.679 -13.482 12.588 1.00 93.50 187 TYR A CA 1
ATOM 1548 C C . TYR A 1 187 ? -24.045 -12.921 12.985 1.00 93.50 187 TYR A C 1
ATOM 1550 O O . TYR A 1 187 ? -24.697 -13.508 13.842 1.00 93.50 187 TYR A O 1
ATOM 1558 N N . ALA A 1 188 ? -24.497 -11.830 12.362 1.00 90.38 188 ALA A N 1
ATOM 1559 C CA . ALA A 1 188 ? -25.823 -11.270 12.610 1.00 90.38 188 ALA A CA 1
ATOM 1560 C C . ALA A 1 188 ? -26.954 -12.184 12.110 1.00 90.38 188 ALA A C 1
ATOM 1562 O O . ALA A 1 188 ? -27.984 -12.259 12.762 1.00 90.38 188 ALA A O 1
ATOM 1563 N N . ALA A 1 189 ? -26.762 -12.894 10.994 1.00 89.06 189 ALA A N 1
ATOM 1564 C CA . ALA A 1 189 ? -27.752 -13.826 10.445 1.00 89.06 189 ALA A CA 1
ATOM 1565 C C . ALA A 1 189 ? -27.853 -15.154 11.217 1.00 89.06 189 ALA A C 1
ATOM 1567 O O . ALA A 1 189 ? -28.806 -15.908 11.034 1.00 89.06 189 ALA A O 1
ATOM 1568 N N . LYS A 1 190 ? -26.846 -15.474 12.037 1.00 81.00 190 LYS A N 1
ATOM 1569 C CA . LYS A 1 190 ? -26.791 -16.710 12.830 1.00 81.00 190 LYS A CA 1
ATOM 1570 C C . LYS A 1 190 ? -27.435 -16.565 14.217 1.00 81.00 190 LYS A C 1
ATOM 1572 O O . LYS A 1 190 ? -27.550 -17.565 14.924 1.00 81.00 190 LYS A O 1
ATOM 1577 N N . VAL A 1 191 ? -27.793 -15.338 14.601 1.00 59.75 191 VAL A N 1
ATOM 1578 C CA . VAL A 1 191 ? -28.529 -14.980 15.826 1.00 59.75 191 VAL A CA 1
ATOM 1579 C C . VAL A 1 191 ? -30.011 -14.885 15.499 1.00 59.75 191 VAL A C 1
ATOM 1581 O O . VAL A 1 191 ? -30.801 -15.414 16.308 1.00 59.75 191 VAL A O 1
#

pLDDT: mean 82.52, std 9.2, range [56.59, 94.88]

Secondary structure (DSSP, 8-state):
-HHHHHHHHHHHHHHHS--TTT-HHHHHHHHHHHHHHHHHHHHHHTHHHHHHHHHHHHHHHHHHHHHTT-HHHHHHHHHHHHHHHHHHHHHHHHSSSS-HHHHIIIIIHHHHHHHHHHHHHHTSS-B-TTTTTTTTTT-TTPPPPBS-S--S---HHHHHHHHHHHHHHHHHHHHHHTHHHHHHHHHHHT-

Foldseek 3Di:
DVVVVVVVVVVVVVVVPDDCVPCVVVNVVVVVVVVVVVVVVVCVVCVVCVVVVVVVVVVVVVLVVCLVVDPVSVVVVLVVVLLCVLLQLLLVLALPPPCNVVSCVQQLVLLLVLQVVLCVVLVDNQFDSSPPSPPSSPDPPDHTDRPDRDDPGPDPVVSCVVSVVSVVSSNNSNVVNNVVVVVVVVVVVVD

Radius of gyration: 24.58 Å; chains: 1; bounding box: 60×36×73 Å

Organism: NCBI:txid580059